Protein AF-A0AAD4LWS6-F1 (afdb_monomer)

Foldseek 3Di:
DPPDDDDPPPCPPPPDDFAFAPCLVVLLVVLVVVVVVLVLDDPVVVCVCVVDPPVVCVLSVQLRVLRRVCNPDDNLVSSLSSLVSVLVVSLCVVLVPDALVVLVLVLVLLLCLLVCLPDDDDPPPNSSSVSSSVSNVSVVVPDDPVRSVVCSVVVSVVSVVSSVVNHCVVVVNDDDPVRVD

Nearest PDB structures (foldseek):
  8h72-assembly1_A  TM=8.734E-01  e=1.302E-10  Dendrothele bispora CBS 962.96
  8gy0-assembly1_A  TM=7.971E-01  e=5.331E-08  Agrocybe pediades
  1hm4-assembly1_A  TM=7.880E-01  e=6.252E-05  Streptomyces exfoliatus
  6wkh-assembly1_A  TM=7.783E-01  e=2.082E-04  Streptomyces sp.
  5i1u-assembly1_A  TM=8.046E-01  e=4.656E-03  Streptomyces citricolor

Secondary structure (DSSP, 8-state):
---------TTTT--SPP---TTHHHHHHHHHHHHHHTT-S-HHHHHHHHS-TTTTHHHHHHHHHHHHH-TT--HHHHHHHHHHHHHHHHHHHHHTTS-HHHHHHHHHHHHHHHH-TTSPPPTT--THHHHHHHHHHHHHTTS-HHHHHHHHHHHHHHHHHHHHHHHHHHHT----HHHH-

Solvent-accessible surface area (backbone atoms only — not comparable to full-atom values): 10427 Å² total; per-residue (Å²): 131,83,94,71,84,81,81,74,75,89,60,78,81,61,86,68,83,89,49,65,19,88,50,40,71,61,44,47,52,54,51,49,55,56,58,58,71,67,59,87,54,56,72,68,61,46,47,62,52,73,72,26,92,75,72,34,47,69,73,54,45,45,40,48,47,37,19,49,76,40,40,82,50,55,64,70,60,42,40,37,47,33,41,50,49,52,46,52,52,53,51,47,67,56,39,76,80,35,49,34,71,58,30,46,50,54,40,50,43,38,54,47,19,64,74,40,43,88,56,82,72,66,89,89,53,67,66,62,26,53,53,36,14,57,40,44,53,55,34,57,78,76,45,53,73,70,54,49,53,50,46,56,54,51,52,53,52,54,45,53,52,53,28,51,52,19,42,28,61,74,70,68,55,77,73,53,75,81,72,71,108

Structure (mmCIF, N/CA/C/O backbone):
data_AF-A0AAD4LWS6-F1
#
_entry.id   AF-A0AAD4LWS6-F1
#
loop_
_atom_site.group_PDB
_atom_site.id
_atom_site.type_symbol
_atom_site.label_atom_id
_atom_site.label_alt_id
_atom_site.label_comp_id
_atom_site.label_asym_id
_atom_site.label_entity_id
_atom_site.label_seq_id
_atom_site.pdbx_PDB_ins_code
_atom_site.Cartn_x
_atom_site.Cartn_y
_atom_site.Cartn_z
_atom_site.occupancy
_atom_site.B_iso_or_equiv
_atom_site.auth_seq_id
_atom_site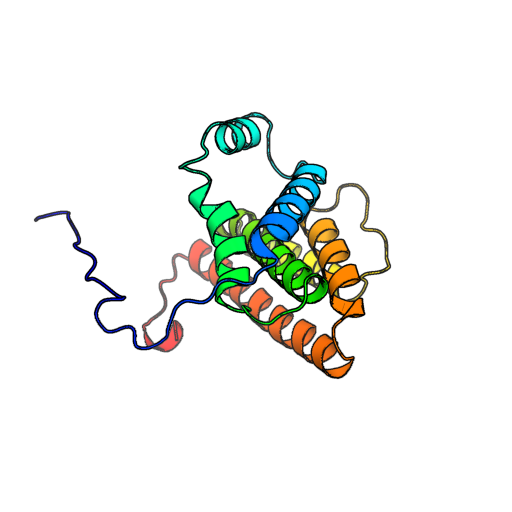.auth_comp_id
_atom_site.auth_asym_id
_atom_site.auth_atom_id
_atom_site.pdbx_PDB_model_num
ATOM 1 N N . MET A 1 1 ? -38.076 15.018 -8.726 1.00 52.03 1 MET A N 1
ATOM 2 C CA . MET A 1 1 ? -36.685 15.326 -9.121 1.00 52.03 1 MET A CA 1
ATOM 3 C C . MET A 1 1 ? -36.093 14.046 -9.685 1.00 52.03 1 MET A C 1
ATOM 5 O O . MET A 1 1 ? -36.369 12.992 -9.128 1.00 52.03 1 MET A O 1
ATOM 9 N N . SER A 1 2 ? -35.399 14.100 -10.821 1.00 60.75 2 SER A N 1
ATOM 10 C CA . SER A 1 2 ? -34.720 12.922 -11.373 1.00 60.75 2 SER A CA 1
ATOM 11 C C . SER A 1 2 ? -33.552 12.557 -10.453 1.00 60.75 2 SER A C 1
ATOM 13 O O . SER A 1 2 ? -32.605 13.328 -10.362 1.00 60.75 2 SER A O 1
ATOM 15 N N . ASN A 1 3 ? -33.611 11.401 -9.784 1.00 84.50 3 ASN A N 1
ATOM 16 C CA . ASN A 1 3 ? -32.520 10.865 -8.951 1.00 84.50 3 ASN A CA 1
ATOM 17 C C . ASN A 1 3 ? -31.408 10.204 -9.793 1.00 84.50 3 ASN A C 1
ATOM 19 O O . ASN A 1 3 ? -30.706 9.319 -9.317 1.00 84.50 3 ASN A O 1
ATOM 23 N N . THR A 1 4 ? -31.288 10.563 -11.073 1.00 90.12 4 THR A N 1
ATOM 24 C CA . THR A 1 4 ? -30.304 9.976 -11.989 1.00 90.12 4 THR A CA 1
ATOM 25 C C . THR A 1 4 ? -29.250 11.012 -12.340 1.00 90.12 4 THR A C 1
ATOM 27 O O . THR A 1 4 ? -29.566 12.048 -12.925 1.00 90.12 4 THR A O 1
ATOM 30 N N . PHE A 1 5 ? -28.003 10.702 -11.993 1.00 88.69 5 PHE A N 1
ATOM 31 C CA . PHE A 1 5 ? -26.824 11.444 -12.417 1.00 88.69 5 PHE A CA 1
ATOM 32 C C . PHE A 1 5 ? -26.244 10.795 -13.677 1.00 88.69 5 PHE A C 1
ATOM 34 O O . PHE A 1 5 ? -26.120 9.573 -13.741 1.00 88.69 5 PHE A O 1
ATOM 41 N N . TYR A 1 6 ? -25.876 11.609 -14.666 1.00 91.56 6 TYR A N 1
ATOM 42 C CA . TYR A 1 6 ? -25.158 11.162 -15.860 1.00 91.56 6 TYR A CA 1
ATOM 43 C C . TYR A 1 6 ? -23.698 11.584 -15.733 1.00 91.56 6 TYR A C 1
ATOM 45 O O . TYR A 1 6 ? -23.406 12.775 -15.630 1.00 91.56 6 TYR A O 1
ATOM 53 N N . ILE A 1 7 ? -22.792 10.610 -15.714 1.00 90.75 7 ILE A N 1
ATOM 54 C CA . ILE A 1 7 ? -21.352 10.873 -15.694 1.00 90.75 7 ILE A CA 1
ATOM 55 C C . ILE A 1 7 ? -20.927 11.188 -17.137 1.00 90.75 7 ILE A C 1
ATOM 57 O O . ILE A 1 7 ? -21.217 10.379 -18.023 1.00 90.75 7 ILE A O 1
ATOM 61 N N . PRO A 1 8 ? -20.289 12.343 -17.406 1.00 93.38 8 PRO A N 1
ATOM 62 C CA . PRO A 1 8 ? -19.773 12.647 -18.738 1.00 93.38 8 PRO A CA 1
ATOM 63 C C . PRO A 1 8 ? -18.653 11.670 -19.118 1.00 93.38 8 PRO A C 1
ATOM 65 O O . PRO A 1 8 ? -18.028 11.064 -18.245 1.00 93.38 8 PRO A O 1
ATOM 68 N N . ASP A 1 9 ? -18.360 11.532 -20.412 1.00 91.75 9 ASP A N 1
ATOM 69 C CA . ASP A 1 9 ? -17.190 10.765 -20.841 1.00 91.75 9 ASP A CA 1
ATOM 70 C C . ASP A 1 9 ? -15.905 11.504 -20.433 1.00 91.75 9 ASP A C 1
ATOM 72 O O . ASP A 1 9 ? -15.411 12.399 -21.119 1.00 91.75 9 ASP A O 1
ATOM 76 N N . VAL A 1 10 ? -15.356 11.119 -19.280 1.00 89.56 10 VAL A N 1
ATOM 77 C CA . VAL A 1 10 ? -14.137 11.712 -18.710 1.00 89.56 10 VAL A CA 1
ATOM 78 C C . VAL A 1 10 ? -12.881 11.418 -19.538 1.00 89.56 10 VAL A C 1
ATOM 80 O O . VAL A 1 10 ? -11.825 11.991 -19.264 1.00 89.56 10 VAL A O 1
ATOM 83 N N . LEU A 1 11 ? -12.970 10.542 -20.546 1.00 89.62 11 LEU A N 1
ATOM 84 C CA . LEU A 1 11 ? -11.861 10.154 -21.414 1.00 89.62 11 LEU A CA 1
ATOM 85 C C . LEU A 1 11 ? -12.000 10.667 -22.854 1.00 89.62 11 LEU A C 1
ATOM 87 O O . LEU A 1 11 ? -11.063 10.473 -23.629 1.00 89.62 11 LEU A O 1
ATOM 91 N N . GLU A 1 12 ? -13.090 11.361 -23.202 1.00 92.81 12 GLU A N 1
ATOM 92 C CA . GLU A 1 12 ? -13.381 11.832 -24.570 1.00 92.81 12 GLU A CA 1
ATOM 93 C C . GLU A 1 12 ? -12.192 12.581 -25.198 1.00 92.81 12 GLU A C 1
ATOM 95 O O . GLU A 1 12 ? -11.846 12.382 -26.361 1.00 92.81 12 GLU A O 1
ATOM 100 N N . ASN A 1 13 ? -11.508 13.402 -24.395 1.00 91.81 13 ASN A N 1
ATOM 101 C CA . ASN A 1 13 ? -10.380 14.233 -24.822 1.00 91.81 13 ASN A CA 1
ATOM 102 C C . ASN A 1 13 ? -9.023 13.749 -24.277 1.00 91.81 13 ASN A C 1
ATOM 104 O O . ASN A 1 13 ? -8.067 14.528 -24.175 1.00 91.81 13 ASN A O 1
ATOM 108 N N . TRP A 1 14 ? -8.915 12.474 -23.894 1.00 91.69 14 TRP A N 1
ATOM 109 C CA . TRP A 1 14 ? -7.698 11.923 -23.304 1.00 91.69 14 TRP A CA 1
ATOM 110 C C . TRP A 1 14 ? -6.571 11.792 -24.340 1.00 91.69 14 TRP A C 1
ATOM 112 O O . TRP A 1 14 ? -6.581 10.929 -25.215 1.00 91.69 14 TRP A O 1
ATOM 122 N N . LYS A 1 15 ? -5.553 12.652 -24.225 1.00 92.75 15 LYS A N 1
ATOM 123 C CA . LYS A 1 15 ? -4.460 12.758 -25.212 1.00 92.75 15 LYS A CA 1
ATOM 124 C C . LYS A 1 15 ? -3.395 11.663 -25.104 1.00 92.75 15 LYS A C 1
ATOM 126 O O . LYS A 1 15 ? -2.565 11.535 -26.003 1.00 92.75 15 LYS A O 1
ATOM 131 N N . TRP A 1 16 ? -3.363 10.911 -24.004 1.00 88.88 16 TRP A N 1
ATOM 132 C CA . TRP A 1 16 ? -2.260 9.994 -23.716 1.00 88.88 16 TRP A CA 1
ATOM 133 C C . TRP A 1 16 ? -2.587 8.564 -24.158 1.00 88.88 16 TRP A C 1
ATOM 135 O O . TRP A 1 16 ? -3.583 7.996 -23.705 1.00 88.88 16 TRP A O 1
ATOM 145 N N . PRO A 1 17 ? -1.753 7.931 -25.003 1.00 89.88 17 PRO A N 1
ATOM 146 C CA . PRO A 1 17 ? -2.016 6.577 -25.460 1.00 89.88 17 PRO A CA 1
ATOM 147 C C . PRO A 1 17 ? -1.923 5.593 -24.296 1.00 89.88 17 PRO A C 1
ATOM 149 O O . PRO A 1 17 ? -0.952 5.581 -23.535 1.00 89.88 17 PRO A O 1
ATOM 152 N N . ARG A 1 18 ? -2.918 4.714 -24.196 1.00 90.25 18 ARG A N 1
ATOM 153 C CA . ARG A 1 18 ? -2.931 3.648 -23.198 1.00 90.25 18 ARG A CA 1
ATOM 154 C C . ARG A 1 18 ? -1.844 2.619 -23.515 1.00 90.25 18 ARG A C 1
ATOM 156 O O . ARG A 1 18 ? -1.827 2.047 -24.603 1.00 90.25 18 ARG A O 1
ATOM 163 N N . ARG A 1 19 ? -0.972 2.346 -22.545 1.00 93.81 19 ARG A N 1
ATOM 164 C CA . ARG A 1 19 ? 0.026 1.269 -22.597 1.00 93.81 19 ARG A CA 1
ATOM 165 C C . ARG A 1 19 ? -0.135 0.405 -21.361 1.00 93.81 19 ARG A C 1
ATOM 167 O O . ARG A 1 19 ? -0.322 0.936 -20.275 1.00 93.81 19 ARG A O 1
ATOM 174 N N . ILE A 1 20 ? -0.066 -0.906 -21.539 1.00 94.38 20 ILE A N 1
ATOM 175 C CA . ILE A 1 20 ? -0.091 -1.862 -20.437 1.00 94.38 20 ILE A CA 1
ATOM 176 C C . ILE A 1 20 ? 1.287 -2.492 -20.301 1.00 94.38 20 ILE A C 1
ATOM 178 O O . ILE A 1 20 ? 1.928 -2.805 -21.306 1.00 94.38 20 ILE A O 1
ATOM 182 N N . ASN A 1 21 ? 1.745 -2.659 -19.065 1.00 96.56 21 ASN A N 1
ATOM 183 C CA . ASN A 1 21 ? 2.991 -3.354 -18.794 1.00 96.56 21 ASN A CA 1
ATOM 184 C C . ASN A 1 21 ? 2.936 -4.800 -19.344 1.00 96.56 21 ASN A C 1
ATOM 186 O O . ASN A 1 21 ? 1.962 -5.509 -19.064 1.00 96.56 21 ASN A O 1
ATOM 190 N N . PRO A 1 22 ? 3.955 -5.271 -20.091 1.00 97.25 22 PRO A N 1
ATOM 191 C CA . PRO A 1 22 ? 3.974 -6.623 -20.660 1.00 97.25 22 PRO A CA 1
ATOM 192 C C . PRO A 1 22 ? 3.910 -7.740 -19.607 1.00 97.25 22 PRO A C 1
ATOM 194 O O . PRO A 1 22 ? 3.460 -8.841 -19.913 1.00 97.25 22 PRO A O 1
ATOM 197 N N . HIS A 1 23 ? 4.302 -7.465 -18.360 1.00 96.25 23 HIS A N 1
ATOM 198 C CA . HIS A 1 23 ? 4.282 -8.430 -17.259 1.00 96.25 23 HIS A CA 1
ATOM 199 C C . HIS A 1 23 ? 2.936 -8.500 -16.516 1.00 96.25 23 HIS A C 1
ATOM 201 O O . HIS A 1 23 ? 2.831 -9.213 -15.517 1.00 96.25 23 HIS A O 1
ATOM 207 N N . TYR A 1 24 ? 1.899 -7.784 -16.975 1.00 92.00 24 TYR A N 1
ATOM 208 C CA . TYR A 1 24 ? 0.617 -7.669 -16.269 1.00 92.00 24 TYR A CA 1
ATOM 209 C C . TYR A 1 24 ? 0.002 -9.019 -15.894 1.00 92.00 24 TYR A C 1
ATOM 211 O O . TYR A 1 24 ? -0.354 -9.217 -14.738 1.00 92.00 24 TYR A O 1
ATOM 219 N N . LEU A 1 25 ? -0.138 -9.946 -16.847 1.00 90.56 25 LEU A N 1
ATOM 220 C CA . LEU A 1 25 ? -0.832 -11.217 -16.599 1.00 90.56 25 LEU A CA 1
ATOM 221 C C . LEU A 1 25 ? -0.109 -12.073 -15.555 1.00 90.56 25 LEU A C 1
ATOM 223 O O . LEU A 1 25 ? -0.750 -12.674 -14.694 1.00 90.56 25 LEU A O 1
ATOM 227 N N . GLU A 1 26 ? 1.219 -12.079 -15.613 1.00 92.81 26 GLU A N 1
ATOM 228 C CA . GLU A 1 26 ? 2.069 -12.829 -14.696 1.00 92.81 26 GLU A CA 1
ATOM 229 C C . GLU A 1 26 ? 2.009 -12.230 -13.286 1.00 92.81 26 GLU A C 1
ATOM 231 O O . GLU A 1 26 ? 1.590 -12.900 -12.344 1.00 92.81 26 GLU A O 1
ATOM 236 N N . VAL A 1 27 ? 2.306 -10.933 -13.150 1.00 92.25 27 VAL A N 1
ATOM 237 C CA . VAL A 1 27 ? 2.262 -10.237 -11.854 1.00 92.25 27 VAL A CA 1
ATOM 238 C C . VAL A 1 27 ? 0.850 -10.248 -11.266 1.00 92.25 27 VAL A C 1
ATOM 240 O O . VAL A 1 27 ? 0.681 -10.399 -10.055 1.00 92.25 27 VAL A O 1
ATOM 243 N N . LYS A 1 28 ? -0.189 -10.166 -12.108 1.00 86.81 28 LYS A N 1
ATOM 244 C CA . LYS A 1 28 ? -1.581 -10.307 -11.676 1.00 86.81 28 LYS A CA 1
ATOM 245 C C . LYS A 1 28 ? -1.796 -11.629 -10.955 1.00 86.81 28 LYS A C 1
ATOM 247 O O . LYS A 1 28 ? -2.403 -11.609 -9.885 1.00 86.81 28 LYS A O 1
ATOM 252 N N . ALA A 1 29 ? -1.358 -12.746 -11.529 1.00 87.44 29 ALA A N 1
ATOM 253 C CA . ALA A 1 29 ? -1.543 -14.063 -10.930 1.00 87.44 29 ALA A CA 1
ATOM 254 C C . ALA A 1 29 ? -0.762 -14.186 -9.615 1.00 87.44 29 ALA A C 1
ATOM 256 O O . ALA A 1 29 ? -1.325 -14.596 -8.597 1.00 87.44 29 ALA A O 1
ATOM 257 N N . GLU A 1 30 ? 0.495 -13.742 -9.608 1.00 90.81 30 GLU A N 1
ATOM 258 C CA . GLU A 1 30 ? 1.339 -13.809 -8.420 1.00 90.81 30 GLU A CA 1
ATOM 259 C C . GLU A 1 30 ? 0.747 -12.980 -7.264 1.00 90.81 30 GLU A C 1
ATOM 261 O O . GLU A 1 30 ? 0.744 -13.442 -6.120 1.00 90.81 30 GLU A O 1
ATOM 266 N N . THR A 1 31 ? 0.283 -11.743 -7.508 1.00 87.25 31 THR A N 1
ATOM 267 C CA . THR A 1 31 ? -0.255 -10.885 -6.430 1.00 87.25 31 THR A CA 1
ATOM 268 C C . THR A 1 31 ? -1.581 -11.448 -5.920 1.00 87.25 31 THR A C 1
ATOM 270 O O . THR A 1 31 ? -1.895 -11.310 -4.742 1.00 87.25 31 THR A O 1
ATOM 273 N N . ALA A 1 32 ? -2.350 -12.146 -6.768 1.00 83.38 32 ALA A N 1
ATOM 274 C CA . ALA A 1 32 ? -3.558 -12.857 -6.337 1.00 83.38 32 ALA A CA 1
ATOM 275 C C . ALA A 1 32 ? -3.238 -13.991 -5.372 1.00 83.38 32 ALA A C 1
ATOM 277 O O . ALA A 1 32 ? -3.857 -14.075 -4.314 1.00 83.38 32 ALA A O 1
ATOM 278 N N . ALA A 1 33 ? -2.276 -14.838 -5.734 1.00 87.06 33 ALA A N 1
ATOM 279 C CA . ALA A 1 33 ? -1.871 -15.961 -4.902 1.00 87.06 33 ALA A CA 1
ATOM 280 C C . ALA A 1 33 ? -1.334 -15.484 -3.544 1.00 87.06 33 ALA A C 1
ATOM 282 O O . ALA A 1 33 ? -1.746 -15.994 -2.505 1.00 87.06 33 ALA A O 1
ATOM 283 N N . TRP A 1 34 ? -0.485 -14.453 -3.557 1.00 90.06 34 TRP A N 1
ATOM 284 C CA . TRP A 1 34 ? 0.049 -13.832 -2.346 1.00 90.06 34 TRP A CA 1
ATOM 285 C C . TRP A 1 34 ? -1.058 -13.268 -1.449 1.00 90.06 34 TRP A C 1
ATOM 287 O O . TRP A 1 34 ? -1.148 -13.656 -0.291 1.00 90.06 34 TRP A O 1
ATOM 297 N N . MET A 1 35 ? -1.979 -12.466 -1.991 1.00 84.25 35 MET A N 1
ATOM 298 C CA . MET A 1 35 ? -3.102 -11.927 -1.210 1.00 84.25 35 MET A CA 1
ATOM 299 C C . MET A 1 35 ? -3.993 -13.022 -0.619 1.00 84.25 35 MET A C 1
ATOM 301 O O . MET A 1 35 ? -4.423 -12.925 0.529 1.00 84.25 35 MET A O 1
ATOM 305 N N . LYS A 1 36 ? -4.244 -14.091 -1.384 1.00 83.25 36 LYS A N 1
ATOM 306 C CA . LYS A 1 36 ? -5.039 -15.232 -0.920 1.00 83.25 36 LYS A CA 1
ATOM 307 C C . LYS A 1 36 ? -4.377 -15.965 0.250 1.00 83.25 36 LYS A C 1
ATOM 309 O O . LYS A 1 36 ? -5.095 -16.481 1.101 1.00 83.25 36 LYS A O 1
ATOM 314 N N . SER A 1 37 ? -3.044 -15.983 0.332 1.00 88.19 37 SER A N 1
ATOM 315 C CA . SER A 1 37 ? -2.332 -16.678 1.416 1.00 88.19 37 SER A CA 1
ATOM 316 C C . SER A 1 37 ? -2.550 -16.076 2.808 1.00 88.19 37 SER A C 1
ATOM 318 O O . SER A 1 37 ? -2.385 -16.791 3.790 1.00 88.19 37 SER A O 1
ATOM 320 N N . PHE A 1 38 ? -2.981 -14.814 2.913 1.00 85.94 38 PHE A N 1
ATOM 321 C CA . PHE A 1 38 ? -3.235 -14.175 4.209 1.00 85.94 38 PHE A CA 1
ATOM 322 C C . PHE A 1 38 ? -4.599 -14.509 4.805 1.00 85.94 38 PHE A C 1
ATOM 324 O O . PHE A 1 38 ? -4.835 -14.211 5.970 1.00 85.94 38 PHE A O 1
ATOM 331 N N . GLY A 1 39 ? -5.523 -15.070 4.015 1.00 78.19 39 GLY A N 1
ATOM 332 C CA . GLY A 1 39 ? -6.876 -15.355 4.496 1.00 78.19 39 GLY A CA 1
ATOM 333 C C . GLY A 1 39 ? -7.586 -14.123 5.069 1.00 78.19 39 GLY A C 1
ATOM 334 O O . GLY A 1 39 ? -8.418 -14.266 5.957 1.00 78.19 39 GLY A O 1
ATOM 335 N N . ALA A 1 40 ? -7.270 -12.920 4.569 1.00 69.94 40 ALA A N 1
ATOM 336 C CA . ALA A 1 40 ? -7.734 -11.640 5.118 1.00 69.94 40 ALA A CA 1
ATOM 337 C C . ALA A 1 40 ? -9.265 -11.454 5.080 1.00 69.94 40 ALA A C 1
ATOM 339 O O . ALA A 1 40 ? -9.794 -10.452 5.550 1.00 69.94 40 ALA A O 1
ATOM 340 N N . PHE A 1 41 ? -10.001 -12.405 4.506 1.00 66.31 41 PHE A N 1
ATOM 341 C CA . PHE A 1 41 ? -11.427 -12.303 4.269 1.00 66.31 41 PHE A CA 1
ATOM 342 C C . PHE A 1 41 ? -12.156 -13.575 4.679 1.00 66.31 41 PHE A C 1
ATOM 344 O O . PHE A 1 41 ? -11.656 -14.686 4.507 1.00 66.31 41 PHE A O 1
ATOM 351 N N . SER A 1 42 ? -13.384 -13.413 5.176 1.00 64.00 42 SER A N 1
ATOM 352 C CA . SER A 1 42 ? -14.222 -14.554 5.545 1.00 64.00 42 SER A CA 1
ATOM 353 C C . SER A 1 42 ? -14.521 -15.450 4.330 1.00 64.00 42 SER A C 1
ATOM 355 O O . SER A 1 42 ? -14.603 -14.946 3.206 1.00 64.00 42 SER A O 1
ATOM 357 N N . PRO A 1 43 ? -14.781 -16.759 4.520 1.00 67.19 43 PRO A N 1
ATOM 358 C CA . PRO A 1 43 ? -15.061 -17.683 3.417 1.00 67.19 43 PRO A CA 1
ATOM 359 C C . PRO A 1 43 ? -16.218 -17.247 2.511 1.00 67.19 43 PRO A C 1
ATOM 361 O O . PRO A 1 43 ? -16.172 -17.471 1.308 1.00 67.19 43 PRO A O 1
ATOM 364 N N . LYS A 1 44 ? -17.239 -16.575 3.063 1.00 62.12 44 LYS A N 1
ATOM 365 C CA . LYS A 1 44 ? -18.375 -16.041 2.295 1.00 62.12 44 LYS A CA 1
ATOM 366 C C . LYS A 1 44 ? -17.957 -14.879 1.395 1.00 62.12 44 LYS A C 1
ATOM 368 O O . LYS A 1 44 ? -18.367 -14.821 0.240 1.00 62.12 44 LYS A O 1
ATOM 373 N N . VAL A 1 45 ? -17.141 -13.968 1.921 1.00 63.69 45 VAL A N 1
ATOM 374 C CA . VAL A 1 45 ? -16.624 -12.827 1.160 1.00 63.69 45 VAL A CA 1
ATOM 375 C C . VAL A 1 45 ? -15.600 -13.311 0.127 1.00 63.69 45 VAL A C 1
ATOM 377 O O . VAL A 1 45 ? -15.627 -12.860 -1.013 1.00 63.69 45 VAL A O 1
ATOM 380 N N . GLN A 1 46 ? -14.765 -14.293 0.474 1.00 63.75 46 GLN A N 1
ATOM 381 C CA . GLN A 1 46 ? -13.843 -14.935 -0.459 1.00 63.75 46 GLN A CA 1
ATOM 382 C C . GLN A 1 46 ? -14.592 -15.682 -1.575 1.00 63.75 46 GLN A C 1
ATOM 384 O O . GLN A 1 46 ? -14.251 -15.515 -2.738 1.00 63.75 46 GLN A O 1
ATOM 389 N N . ALA A 1 47 ? -15.652 -16.432 -1.260 1.00 59.66 47 ALA A N 1
ATOM 390 C CA . ALA A 1 47 ? -16.463 -17.139 -2.253 1.00 59.66 47 ALA A CA 1
ATOM 391 C C . ALA A 1 47 ? -17.214 -16.178 -3.186 1.00 59.66 47 ALA A C 1
ATOM 393 O O . ALA A 1 47 ? -17.213 -16.381 -4.395 1.00 59.66 47 ALA A O 1
ATOM 394 N N . ALA A 1 48 ? -17.802 -15.099 -2.655 1.00 55.66 48 ALA A N 1
ATOM 395 C CA . ALA A 1 48 ? -18.427 -14.055 -3.471 1.00 55.66 48 ALA A CA 1
ATOM 396 C C . ALA A 1 48 ? -17.420 -13.362 -4.410 1.00 55.66 48 ALA A C 1
ATOM 398 O O . ALA A 1 48 ? -17.783 -12.952 -5.511 1.00 55.66 48 ALA A O 1
ATOM 399 N N . ARG A 1 49 ? -16.152 -13.267 -3.993 1.00 57.31 49 ARG A N 1
ATOM 400 C CA . ARG A 1 49 ? -15.048 -12.722 -4.795 1.00 57.31 49 ARG A CA 1
ATOM 401 C C . ARG A 1 49 ? -14.518 -13.708 -5.838 1.00 57.31 49 ARG A C 1
ATOM 403 O O . ARG A 1 49 ? -14.195 -13.275 -6.939 1.00 57.31 49 ARG A O 1
ATOM 410 N N . ASP A 1 50 ? -14.474 -15.001 -5.519 1.00 57.91 50 ASP A N 1
ATOM 411 C CA . ASP A 1 50 ? -14.017 -16.072 -6.416 1.00 57.91 50 ASP A CA 1
ATOM 412 C C . ASP A 1 50 ? -15.076 -16.422 -7.495 1.00 57.91 50 ASP A C 1
ATOM 414 O O . ASP A 1 50 ? -14.720 -16.883 -8.575 1.00 57.91 50 ASP A O 1
ATOM 418 N N . LEU A 1 51 ? -16.372 -16.192 -7.234 1.00 49.03 51 LEU A N 1
ATOM 419 C CA . LEU A 1 51 ? -17.493 -16.556 -8.124 1.00 49.03 51 LEU A CA 1
ATOM 420 C C . LEU A 1 51 ? -17.763 -15.581 -9.279 1.00 49.03 51 LEU A C 1
ATOM 422 O O . LEU A 1 51 ? -18.556 -15.901 -10.163 1.00 49.03 51 LEU A O 1
ATOM 426 N N . CYS A 1 52 ? -17.170 -14.389 -9.276 1.00 41.38 52 CYS A N 1
ATOM 427 C CA . CYS A 1 52 ? -17.537 -13.355 -10.233 1.00 41.38 52 CYS A CA 1
ATOM 428 C C . CYS A 1 52 ? -16.305 -12.789 -10.933 1.00 41.38 52 CYS A C 1
ATOM 430 O O . CYS A 1 52 ? -15.725 -11.820 -10.450 1.00 41.38 52 CYS A O 1
ATOM 432 N N . ASP A 1 53 ? -15.967 -13.334 -12.106 1.00 40.28 53 ASP A N 1
ATOM 433 C CA . ASP A 1 53 ? -14.949 -12.784 -13.024 1.00 40.28 53 ASP A CA 1
ATOM 434 C C . ASP A 1 53 ? -15.275 -11.343 -13.483 1.00 40.28 53 ASP A C 1
ATOM 436 O O . ASP A 1 53 ? -14.394 -10.609 -13.927 1.00 40.28 53 ASP A O 1
ATOM 440 N N . PHE A 1 54 ? -16.541 -10.913 -13.354 1.00 31.77 54 PHE A N 1
ATOM 441 C CA . PHE A 1 54 ? -17.018 -9.576 -13.734 1.00 31.77 54 PHE A CA 1
ATOM 442 C C . PHE A 1 54 ? -17.118 -8.595 -12.542 1.00 31.77 54 PHE A C 1
ATOM 444 O O . PHE A 1 54 ? -16.893 -7.398 -12.711 1.00 31.77 54 PHE A O 1
ATOM 451 N N . CYS A 1 55 ? -17.387 -9.074 -11.314 1.00 35.03 55 CYS A N 1
ATOM 452 C CA . CYS A 1 55 ? -17.361 -8.259 -10.080 1.00 35.03 55 CYS A CA 1
ATOM 453 C C . CYS A 1 55 ? -16.007 -8.291 -9.357 1.00 35.03 55 CYS A C 1
ATOM 455 O O . CYS A 1 55 ? -15.819 -7.558 -8.385 1.00 35.03 55 CYS A O 1
ATOM 457 N N . THR A 1 56 ? -15.013 -9.008 -9.892 1.00 41.84 56 THR A N 1
ATOM 458 C CA . THR A 1 56 ? -13.592 -8.797 -9.566 1.00 41.84 56 THR A CA 1
ATOM 459 C C . THR A 1 56 ? -13.073 -7.424 -10.018 1.00 41.84 56 THR A C 1
ATOM 461 O O . THR A 1 56 ? -11.864 -7.189 -9.995 1.00 41.84 56 THR A O 1
ATOM 464 N N . SER A 1 57 ? -13.962 -6.512 -10.429 1.00 43.31 57 SER A N 1
ATOM 465 C CA . SER A 1 57 ? -13.641 -5.168 -10.888 1.00 43.31 57 SER A CA 1
ATOM 466 C C . SER A 1 57 ? -12.710 -4.467 -9.897 1.00 43.31 57 SER A C 1
ATOM 468 O O . SER A 1 57 ? -11.618 -4.121 -10.296 1.00 43.31 57 SER A O 1
ATOM 470 N N . HIS A 1 58 ? -12.966 -4.416 -8.587 1.00 47.25 58 HIS A N 1
ATOM 471 C CA . HIS A 1 58 ? -12.048 -3.693 -7.689 1.00 47.25 58 HIS A CA 1
ATOM 472 C C . HIS A 1 58 ? -10.618 -4.289 -7.657 1.00 47.25 58 HIS A C 1
ATOM 474 O O . HIS A 1 58 ? -9.663 -3.602 -7.998 1.00 47.25 58 HIS A O 1
ATOM 480 N N . TYR A 1 59 ? -10.429 -5.590 -7.407 1.00 46.81 59 TYR A N 1
ATOM 481 C CA . TYR A 1 59 ? -9.079 -6.171 -7.246 1.00 46.81 59 TYR A CA 1
ATOM 482 C C . TYR A 1 59 ? -8.323 -6.453 -8.567 1.00 46.81 59 TYR A C 1
ATOM 484 O O . TYR A 1 59 ? -7.088 -6.427 -8.583 1.00 46.81 59 TYR A O 1
ATOM 492 N N . ILE A 1 60 ? -9.022 -6.708 -9.685 1.00 51.91 60 ILE A N 1
ATOM 493 C CA . ILE A 1 60 ? -8.404 -6.795 -11.025 1.00 51.91 60 ILE A CA 1
ATOM 494 C C . ILE A 1 60 ? -8.083 -5.395 -11.556 1.00 51.91 60 ILE A C 1
ATOM 496 O O . ILE A 1 60 ? -7.039 -5.237 -12.203 1.00 51.91 60 ILE A O 1
ATOM 500 N N . LEU A 1 61 ? -8.920 -4.390 -11.256 1.00 60.91 61 LEU A N 1
ATOM 501 C CA . LEU A 1 61 ? -8.660 -3.008 -11.649 1.00 60.91 61 LEU A CA 1
ATOM 502 C C . LEU A 1 61 ? -7.385 -2.498 -11.003 1.00 60.91 61 LEU A C 1
ATOM 504 O O . LEU A 1 61 ? -6.599 -1.913 -11.721 1.00 60.91 61 LEU A O 1
ATOM 508 N N . PHE A 1 62 ? -7.089 -2.768 -9.731 1.00 68.31 62 PHE A N 1
ATOM 509 C CA . PHE A 1 62 ? -5.886 -2.179 -9.125 1.00 68.31 62 PHE A CA 1
ATOM 510 C C . PHE A 1 62 ? -4.569 -2.682 -9.725 1.00 68.31 62 PHE A C 1
ATOM 512 O O . PHE A 1 62 ? -3.662 -1.895 -9.981 1.00 68.31 62 PHE A O 1
ATOM 519 N N . ARG A 1 63 ? -4.464 -3.977 -10.045 1.00 76.81 63 ARG A N 1
ATOM 520 C CA . ARG A 1 63 ? -3.263 -4.503 -10.728 1.00 76.81 63 ARG A CA 1
ATOM 521 C C . ARG A 1 63 ? -3.171 -4.002 -12.163 1.00 76.81 63 ARG A C 1
ATOM 523 O O . ARG A 1 63 ? -2.076 -3.754 -12.672 1.00 76.81 63 ARG A O 1
ATOM 530 N N . LEU A 1 64 ? -4.324 -3.849 -12.813 1.00 83.75 64 LEU A N 1
ATOM 531 C CA . LEU A 1 64 ? -4.411 -3.214 -14.119 1.00 83.75 64 LEU A CA 1
ATOM 532 C C . LEU A 1 64 ? -3.996 -1.738 -14.025 1.00 83.75 64 LEU A C 1
ATOM 534 O O . LEU A 1 64 ? -3.197 -1.304 -14.840 1.00 83.75 64 LEU A O 1
ATOM 538 N N . VAL A 1 65 ? -4.437 -1.003 -13.004 1.00 85.62 65 VAL A N 1
ATOM 539 C CA . VAL A 1 65 ? -4.080 0.393 -12.720 1.00 85.62 65 VAL A CA 1
ATOM 540 C C . VAL A 1 65 ? -2.576 0.512 -12.515 1.00 85.62 65 VAL A C 1
ATOM 542 O O . VAL A 1 65 ? -1.960 1.301 -13.222 1.00 85.62 65 VAL A O 1
ATOM 545 N N . SER A 1 66 ? -1.945 -0.324 -11.681 1.00 90.69 66 SER A N 1
ATOM 546 C CA . SER A 1 66 ? -0.479 -0.333 -11.546 1.00 90.69 66 SER A CA 1
ATOM 547 C C . SER A 1 66 ? 0.220 -0.630 -12.876 1.00 90.69 66 SER A C 1
ATOM 549 O O . SER A 1 66 ? 1.219 0.002 -13.209 1.00 90.69 66 SER A O 1
ATOM 551 N N . SER A 1 67 ? -0.321 -1.543 -13.684 1.00 92.00 67 SER A N 1
ATOM 552 C CA . SER A 1 67 ? 0.255 -1.896 -14.991 1.00 92.00 67 SER A CA 1
ATOM 553 C C . SER A 1 67 ? 0.050 -0.826 -16.066 1.00 92.00 67 SER A C 1
ATOM 555 O O . SER A 1 67 ? 0.839 -0.760 -17.008 1.00 92.00 67 SER A O 1
ATOM 557 N N . LEU A 1 68 ? -0.994 -0.004 -15.941 1.00 92.19 68 LEU A N 1
ATOM 558 C CA . LEU A 1 68 ?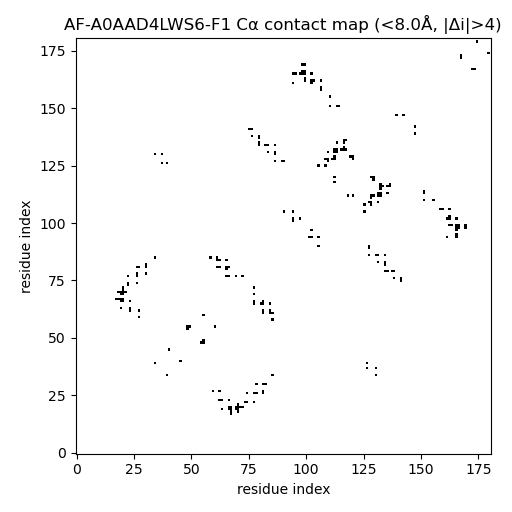 -1.268 1.151 -16.795 1.00 92.19 68 LEU A CA 1
ATOM 559 C C . LEU A 1 68 ? -0.472 2.387 -16.350 1.00 92.19 68 LEU A C 1
ATOM 561 O O . LEU A 1 68 ? -0.027 3.156 -17.197 1.00 92.19 68 LEU A O 1
ATOM 565 N N . ALA A 1 69 ? -0.267 2.561 -15.040 1.00 92.81 69 ALA A N 1
ATOM 566 C CA . ALA A 1 69 ? 0.518 3.645 -14.452 1.00 92.81 69 ALA A CA 1
ATOM 567 C C . ALA A 1 69 ? 2.026 3.441 -14.658 1.00 92.81 69 ALA A C 1
ATOM 569 O O . ALA A 1 69 ? 2.759 4.401 -14.894 1.00 92.81 69 ALA A O 1
ATOM 570 N N . TYR A 1 70 ? 2.488 2.187 -14.623 1.00 95.00 70 TYR A N 1
ATOM 571 C CA . TYR A 1 70 ? 3.899 1.824 -14.754 1.00 95.00 70 TYR A CA 1
ATOM 572 C C . TYR A 1 70 ? 4.152 0.874 -15.939 1.00 95.00 70 TYR A C 1
ATOM 574 O O . TYR A 1 70 ? 4.647 -0.243 -15.752 1.00 95.00 70 TYR A O 1
ATOM 582 N N . PRO A 1 71 ? 3.868 1.291 -17.190 1.00 95.94 71 PRO A N 1
ATOM 583 C CA . PRO A 1 71 ? 3.943 0.411 -18.359 1.00 95.94 71 PRO A CA 1
ATOM 584 C C . PRO A 1 71 ? 5.369 -0.036 -18.714 1.00 95.94 71 PRO A C 1
ATOM 586 O O . PRO A 1 71 ? 5.537 -0.981 -19.479 1.00 95.94 71 PRO A O 1
ATOM 589 N N . PHE A 1 72 ? 6.389 0.632 -18.170 1.00 96.38 72 PHE A N 1
ATOM 590 C CA . PHE A 1 72 ? 7.804 0.393 -18.480 1.00 96.38 72 PHE A CA 1
ATOM 591 C C . PHE A 1 72 ? 8.604 -0.198 -17.316 1.00 96.38 72 PHE A C 1
ATOM 593 O O . PHE A 1 72 ? 9.821 -0.336 -17.416 1.00 96.38 72 PHE A O 1
ATOM 600 N N . TYR A 1 73 ? 7.955 -0.512 -16.194 1.00 96.81 73 TYR A N 1
ATOM 601 C CA . TYR A 1 73 ? 8.632 -1.198 -15.100 1.00 96.81 73 TYR A CA 1
ATOM 602 C C . TYR A 1 73 ? 9.004 -2.620 -15.505 1.00 96.81 73 TYR A C 1
ATOM 604 O O . TYR A 1 73 ? 8.233 -3.312 -16.171 1.00 96.81 73 TYR A O 1
ATOM 612 N N . ASP A 1 74 ? 10.171 -3.069 -15.052 1.00 97.50 74 ASP A N 1
ATOM 613 C CA . ASP A 1 74 ? 10.472 -4.494 -15.029 1.00 97.50 74 ASP A CA 1
ATOM 614 C C . ASP A 1 74 ? 9.479 -5.240 -14.120 1.00 97.50 74 ASP A C 1
ATOM 616 O O . ASP A 1 74 ? 8.759 -4.647 -13.307 1.00 97.50 74 ASP A O 1
ATOM 620 N N . LYS A 1 75 ? 9.452 -6.568 -14.253 1.00 97.00 75 LYS A N 1
ATOM 621 C CA . LYS A 1 75 ? 8.553 -7.431 -13.484 1.00 97.00 75 LYS A CA 1
ATOM 622 C C . LYS A 1 75 ? 8.649 -7.192 -11.970 1.00 97.00 75 LYS A C 1
ATOM 624 O O . LYS A 1 75 ? 7.617 -7.137 -11.306 1.00 97.00 75 LYS A O 1
ATOM 629 N N . ALA A 1 76 ? 9.856 -7.033 -11.422 1.00 96.94 76 ALA A N 1
ATOM 630 C CA . ALA A 1 76 ? 10.061 -6.903 -9.979 1.00 96.94 76 ALA A CA 1
ATOM 631 C C . ALA A 1 76 ? 9.482 -5.587 -9.439 1.00 96.94 76 ALA A C 1
ATOM 633 O O . ALA A 1 76 ? 8.768 -5.584 -8.437 1.00 96.94 76 ALA A O 1
ATOM 634 N N . ARG A 1 77 ? 9.723 -4.470 -10.130 1.00 96.69 77 ARG A N 1
ATOM 635 C CA . ARG A 1 77 ? 9.149 -3.168 -9.764 1.00 96.69 77 ARG A CA 1
ATOM 636 C C . ARG A 1 77 ? 7.640 -3.127 -9.976 1.00 96.69 77 ARG A C 1
ATOM 638 O O . ARG A 1 77 ? 6.934 -2.553 -9.148 1.00 96.69 77 ARG A O 1
ATOM 645 N N . LEU A 1 78 ? 7.134 -3.749 -11.045 1.00 97.00 78 LEU A N 1
ATOM 646 C CA . LEU A 1 78 ? 5.691 -3.860 -11.264 1.00 97.00 78 LEU A CA 1
ATOM 647 C C . LEU A 1 78 ? 5.028 -4.651 -10.134 1.00 97.00 78 LEU A C 1
ATOM 649 O O . LEU A 1 78 ? 3.979 -4.247 -9.638 1.00 97.00 78 LEU A O 1
ATOM 653 N N . ARG A 1 79 ? 5.654 -5.748 -9.700 1.00 95.94 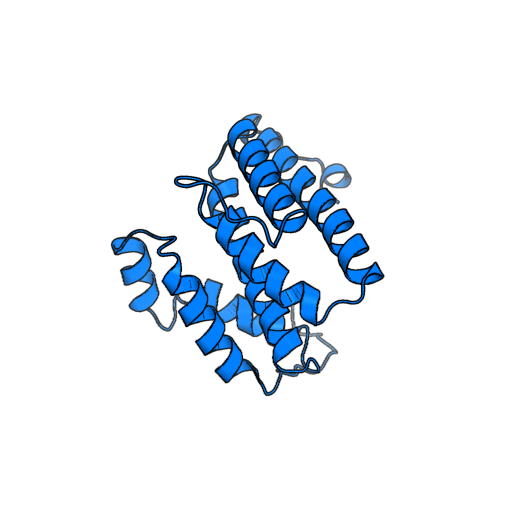79 ARG A N 1
ATOM 654 C CA . ARG A 1 79 ? 5.162 -6.560 -8.591 1.00 95.94 79 ARG A CA 1
ATOM 655 C C . ARG A 1 79 ? 5.038 -5.751 -7.301 1.00 95.94 79 ARG A C 1
ATOM 657 O O . ARG A 1 79 ? 3.969 -5.756 -6.699 1.00 95.94 79 ARG A O 1
ATOM 664 N N . THR A 1 80 ? 6.067 -4.983 -6.945 1.00 96.25 80 THR A N 1
ATOM 665 C CA . THR A 1 80 ? 6.020 -4.049 -5.807 1.00 96.25 80 THR A CA 1
ATOM 666 C C . THR A 1 80 ? 4.867 -3.046 -5.935 1.00 96.25 80 THR A C 1
ATOM 668 O O . THR A 1 80 ? 4.153 -2.807 -4.966 1.00 96.25 80 THR A O 1
ATOM 671 N N . ALA A 1 81 ? 4.644 -2.476 -7.124 1.00 95.12 81 ALA A N 1
ATOM 672 C CA . ALA A 1 81 ? 3.552 -1.525 -7.350 1.00 95.12 81 ALA A CA 1
ATOM 673 C C . ALA A 1 81 ? 2.156 -2.169 -7.244 1.00 95.12 81 ALA A C 1
ATOM 675 O O . ALA A 1 81 ? 1.212 -1.529 -6.784 1.00 95.12 81 ALA A O 1
ATOM 676 N N . CYS A 1 82 ? 2.001 -3.422 -7.671 1.00 93.25 82 CYS A N 1
ATOM 677 C CA . CYS A 1 82 ? 0.756 -4.177 -7.514 1.00 93.25 82 CYS A CA 1
ATOM 678 C C . CYS A 1 82 ? 0.480 -4.530 -6.046 1.00 93.25 82 CYS A C 1
ATOM 680 O O . CYS A 1 82 ? -0.664 -4.424 -5.606 1.00 93.25 82 CYS A O 1
ATOM 682 N N . ASP A 1 83 ? 1.509 -4.912 -5.289 1.00 93.62 83 ASP A N 1
ATOM 683 C CA . ASP A 1 83 ? 1.373 -5.253 -3.869 1.00 93.62 83 ASP A CA 1
ATOM 684 C C . ASP A 1 83 ? 1.094 -4.016 -3.014 1.00 93.62 83 ASP A C 1
ATOM 686 O O . ASP A 1 83 ? 0.249 -4.072 -2.125 1.00 93.62 83 ASP A O 1
ATOM 690 N N . LEU A 1 84 ? 1.702 -2.872 -3.348 1.00 94.62 84 LEU A N 1
ATOM 691 C CA . LEU A 1 84 ? 1.380 -1.589 -2.722 1.00 94.62 84 LEU A CA 1
ATOM 692 C C . LEU A 1 84 ? -0.106 -1.234 -2.879 1.00 94.62 84 LEU A C 1
ATOM 694 O O . LEU A 1 84 ? -0.741 -0.812 -1.917 1.00 94.62 84 LEU A O 1
ATOM 698 N N . MET A 1 85 ? -0.686 -1.432 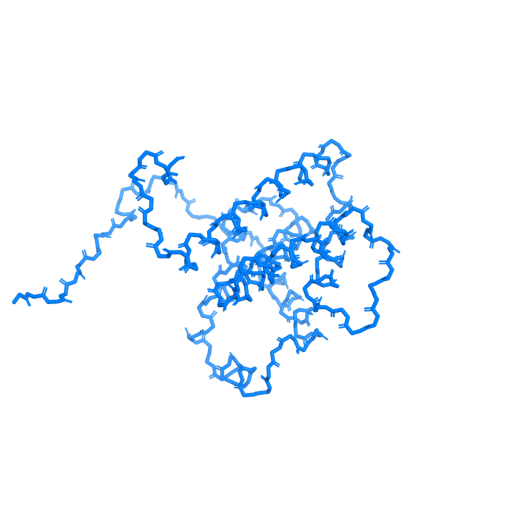-4.069 1.00 90.62 85 MET A N 1
ATOM 699 C CA . MET A 1 85 ? -2.126 -1.204 -4.256 1.00 90.62 85 MET A CA 1
ATOM 700 C C . MET A 1 85 ? -2.981 -2.137 -3.401 1.00 90.62 85 MET A C 1
ATOM 702 O O . MET A 1 85 ? -4.053 -1.746 -2.948 1.00 90.62 85 MET A O 1
ATOM 706 N N . ALA A 1 86 ? -2.517 -3.364 -3.166 1.00 86.50 86 ALA A N 1
ATOM 707 C CA . ALA A 1 86 ? -3.222 -4.290 -2.296 1.00 86.50 86 ALA A CA 1
ATOM 708 C C . ALA A 1 86 ? -3.175 -3.846 -0.824 1.00 86.50 86 ALA A C 1
ATOM 710 O O . ALA A 1 86 ? -4.182 -3.978 -0.130 1.00 86.50 86 ALA A O 1
ATOM 711 N N . VAL A 1 87 ? -2.049 -3.276 -0.375 1.00 92.69 87 VAL A N 1
ATOM 712 C CA . VAL A 1 87 ? -1.926 -2.655 0.955 1.00 92.69 87 VAL A CA 1
ATOM 713 C C . VAL A 1 87 ? -2.896 -1.485 1.097 1.00 92.69 87 VAL A C 1
ATOM 715 O O . VAL A 1 87 ? -3.653 -1.474 2.062 1.00 92.69 87 VAL A O 1
ATOM 718 N N . PHE A 1 88 ? -2.922 -0.549 0.137 1.00 91.50 88 PHE A N 1
ATOM 719 C CA . PHE A 1 88 ? -3.858 0.583 0.179 1.00 91.50 88 PHE A CA 1
ATOM 720 C C . PHE A 1 88 ? -5.299 0.111 0.307 1.00 91.50 88 PHE A C 1
ATOM 722 O O . PHE A 1 88 ? -6.012 0.567 1.184 1.00 91.50 88 PHE A O 1
ATOM 729 N N . LEU A 1 89 ? -5.699 -0.847 -0.520 1.00 84.88 89 LEU A N 1
ATOM 730 C CA . LEU A 1 89 ? -7.066 -1.340 -0.531 1.00 84.88 89 LEU A CA 1
ATOM 731 C C . LEU A 1 89 ? -7.471 -2.044 0.763 1.00 84.88 89 LEU A C 1
ATOM 733 O O . LEU A 1 89 ? -8.582 -1.849 1.238 1.00 84.88 89 LEU A O 1
ATOM 737 N N . LEU A 1 90 ? -6.602 -2.902 1.305 1.00 88.25 90 LEU A N 1
ATOM 738 C CA . LEU A 1 90 ? -6.899 -3.548 2.579 1.00 88.25 90 LEU A CA 1
ATOM 739 C C . LEU A 1 90 ? -7.021 -2.507 3.682 1.00 88.25 90 LEU A C 1
ATOM 741 O O . LEU A 1 90 ? -7.989 -2.542 4.429 1.00 88.25 90 LEU A O 1
ATOM 745 N N . PHE A 1 91 ? -6.057 -1.592 3.765 1.00 93.44 91 PHE A N 1
ATOM 746 C CA . PHE A 1 91 ? -6.083 -0.531 4.759 1.00 93.44 91 PHE A CA 1
ATOM 747 C C . PHE A 1 91 ? -7.383 0.280 4.667 1.00 93.44 91 PHE A C 1
ATOM 749 O O . PHE A 1 91 ? -8.072 0.421 5.671 1.00 93.44 91 PHE A O 1
ATOM 756 N N . ASP A 1 92 ? -7.742 0.733 3.464 1.00 90.69 92 ASP A N 1
ATOM 757 C CA . ASP A 1 92 ? -8.933 1.541 3.192 1.00 90.69 92 ASP A CA 1
ATOM 758 C C . ASP A 1 92 ? -10.217 0.810 3.617 1.00 90.69 92 ASP A C 1
ATOM 760 O O . ASP A 1 92 ? -10.960 1.326 4.445 1.00 90.69 92 ASP A O 1
ATOM 764 N N . GLU A 1 93 ? -10.398 -0.448 3.191 1.00 86.88 93 GLU A N 1
ATOM 765 C CA . GLU A 1 93 ? -11.567 -1.283 3.521 1.00 86.88 93 GLU A CA 1
ATOM 766 C C . GLU A 1 93 ? -11.785 -1.442 5.036 1.00 86.88 93 GLU A C 1
ATOM 768 O O . GLU A 1 93 ? -12.922 -1.424 5.507 1.00 86.88 93 GLU A O 1
ATOM 773 N N . TYR A 1 94 ? -10.709 -1.616 5.812 1.00 89.81 94 TYR A N 1
ATOM 774 C CA . TYR A 1 94 ? -10.813 -1.695 7.272 1.00 89.81 94 TYR A CA 1
ATOM 775 C C . TYR A 1 94 ? -11.019 -0.317 7.902 1.00 89.81 94 TYR A C 1
ATOM 777 O O . TYR A 1 94 ? -11.815 -0.187 8.830 1.00 89.81 94 TYR A O 1
ATOM 785 N N . SER A 1 95 ? -10.311 0.703 7.415 1.00 93.94 95 SER A N 1
ATOM 786 C CA . SER A 1 95 ? -10.341 2.039 8.007 1.00 93.94 95 SER A CA 1
ATOM 787 C C . SER A 1 95 ? -11.662 2.774 7.761 1.00 93.94 95 SER A C 1
ATOM 789 O O . SER A 1 95 ? -12.093 3.547 8.615 1.00 93.94 95 SER A O 1
ATOM 791 N N . ASP A 1 96 ? -12.347 2.508 6.644 1.00 91.75 96 ASP A N 1
ATOM 792 C CA . ASP A 1 96 ? -13.579 3.198 6.240 1.00 91.75 96 ASP A CA 1
ATOM 793 C C . ASP A 1 96 ? -14.759 2.960 7.184 1.00 91.75 96 ASP A C 1
ATOM 795 O O . ASP A 1 96 ? -15.629 3.822 7.337 1.00 91.75 96 ASP A O 1
ATOM 799 N N . VAL A 1 97 ? -14.774 1.806 7.849 1.00 91.38 97 VAL A N 1
ATOM 800 C CA . VAL A 1 97 ? -15.814 1.424 8.815 1.00 91.38 97 VAL A CA 1
ATOM 801 C C . VAL A 1 97 ? -15.365 1.563 10.271 1.00 91.38 97 VAL A C 1
ATOM 803 O O . VAL A 1 97 ? -16.164 1.313 11.173 1.00 91.38 97 VAL A O 1
ATOM 806 N N . ALA A 1 98 ? -14.110 1.950 10.496 1.00 94.00 98 ALA A N 1
ATOM 807 C CA . ALA A 1 98 ? -13.497 2.080 11.810 1.00 94.00 98 ALA A CA 1
ATOM 808 C C . ALA A 1 98 ? -13.583 3.518 12.351 1.00 94.00 98 ALA A C 1
ATOM 810 O O . ALA A 1 98 ? -13.727 4.491 11.599 1.00 94.00 98 ALA A O 1
ATOM 811 N N . ASN A 1 99 ? -13.495 3.644 13.675 1.00 95.81 99 ASN A N 1
ATOM 812 C CA . ASN A 1 99 ? -13.416 4.933 14.363 1.00 95.81 99 ASN A CA 1
ATOM 813 C C . ASN A 1 99 ? -11.974 5.481 14.412 1.00 95.81 99 ASN A C 1
ATOM 815 O O . ASN A 1 99 ? -11.025 4.810 14.012 1.00 95.81 99 ASN A O 1
ATOM 819 N N . GLU A 1 100 ? -11.809 6.716 14.892 1.00 96.94 100 GLU A N 1
ATOM 820 C CA . GLU A 1 100 ? -10.509 7.400 14.950 1.00 96.94 100 GLU A CA 1
ATOM 821 C C . GLU A 1 100 ? -9.428 6.599 15.698 1.00 96.94 100 GLU A C 1
ATOM 823 O O . GLU A 1 100 ? -8.328 6.433 15.168 1.00 96.94 100 GLU A O 1
ATOM 828 N N . ASP A 1 101 ? -9.743 6.059 16.880 1.00 97.56 101 ASP A N 1
ATOM 829 C CA . ASP A 1 101 ? -8.789 5.310 17.709 1.00 97.56 101 ASP A CA 1
ATOM 830 C C . ASP A 1 101 ? -8.353 4.007 17.020 1.00 97.56 101 ASP A C 1
ATOM 832 O O . ASP A 1 101 ? -7.164 3.678 16.977 1.00 97.56 101 ASP A O 1
ATOM 836 N N . GLU A 1 102 ? -9.306 3.292 16.418 1.00 97.56 102 GLU A N 1
ATOM 837 C CA . GLU A 1 102 ? -9.046 2.070 15.650 1.00 97.56 102 GLU A CA 1
ATOM 838 C C . GLU A 1 102 ? -8.156 2.353 14.430 1.00 97.56 102 GLU A C 1
ATOM 840 O O . GLU A 1 102 ? -7.178 1.642 14.188 1.00 97.56 102 GLU A O 1
ATOM 845 N N . VAL A 1 103 ? -8.440 3.418 13.671 1.00 97.94 103 VAL A N 1
ATOM 846 C CA . VAL A 1 103 ? -7.612 3.806 12.517 1.00 97.94 103 VAL A CA 1
ATOM 847 C C . VAL A 1 103 ? -6.226 4.258 12.973 1.00 97.94 103 VAL A C 1
ATOM 849 O O . VAL A 1 103 ? -5.228 3.933 12.327 1.00 97.94 103 VAL A O 1
ATOM 852 N N . GLN A 1 104 ? -6.118 4.947 14.109 1.00 98.38 104 GLN A N 1
ATOM 853 C CA . GLN A 1 104 ? -4.828 5.330 14.673 1.00 98.38 104 GLN A CA 1
ATOM 854 C C . GLN A 1 104 ? -3.978 4.101 15.041 1.00 98.38 104 GLN A C 1
ATOM 856 O O . GLN A 1 104 ? -2.764 4.105 14.796 1.00 98.38 104 GLN A O 1
ATOM 861 N N . GLU A 1 105 ? -4.585 3.033 15.564 1.00 98.19 105 GLU A N 1
ATOM 862 C CA . GLU A 1 105 ? -3.914 1.748 15.793 1.00 98.19 105 GLU A CA 1
ATOM 863 C C . GLU A 1 105 ? -3.470 1.090 14.476 1.00 98.19 105 GLU A C 1
ATOM 865 O O . GLU A 1 105 ? -2.300 0.712 14.339 1.00 98.19 105 GLU A O 1
ATOM 870 N N . MET A 1 106 ? -4.346 1.041 13.466 1.00 98.12 106 MET A N 1
ATOM 871 C CA . MET A 1 106 ? -4.019 0.533 12.124 1.00 98.12 106 MET A CA 1
ATOM 872 C C . MET A 1 106 ? -2.821 1.270 11.504 1.00 98.12 106 MET A C 1
ATOM 874 O O . MET A 1 106 ? -1.918 0.645 10.933 1.00 98.12 106 MET A O 1
ATOM 878 N N . VAL A 1 107 ? -2.773 2.599 11.640 1.00 98.25 107 VAL A N 1
ATOM 879 C CA . VAL A 1 107 ? -1.649 3.434 11.192 1.00 98.25 107 VAL A CA 1
ATOM 880 C C . VAL A 1 107 ? -0.366 3.074 11.930 1.00 98.25 107 VAL A C 1
ATOM 882 O O . VAL A 1 107 ? 0.682 2.933 11.294 1.00 98.25 107 VAL A O 1
ATOM 885 N N . ASN A 1 108 ? -0.429 2.901 13.251 1.00 98.50 108 ASN A N 1
ATOM 886 C CA . ASN A 1 108 ? 0.740 2.556 14.056 1.00 98.50 108 ASN A CA 1
ATOM 887 C C . ASN A 1 108 ? 1.329 1.208 13.628 1.00 98.50 108 ASN A C 1
ATOM 889 O O . ASN A 1 108 ? 2.532 1.134 13.371 1.00 98.50 108 ASN A O 1
ATOM 893 N N . ILE A 1 109 ? 0.485 0.186 13.462 1.00 98.44 109 ILE A N 1
ATOM 894 C CA . ILE A 1 109 ? 0.886 -1.149 12.991 1.00 98.44 109 ILE A CA 1
ATOM 895 C C . ILE A 1 109 ? 1.517 -1.068 11.597 1.00 98.44 109 ILE A C 1
ATOM 897 O O . ILE A 1 109 ? 2.609 -1.588 11.362 1.00 98.44 109 ILE A O 1
ATOM 901 N N . THR A 1 110 ? 0.864 -0.365 10.670 1.00 98.31 110 THR A N 1
ATOM 902 C CA . THR A 1 110 ? 1.333 -0.258 9.281 1.00 98.31 110 THR A CA 1
ATOM 903 C C . THR A 1 110 ? 2.675 0.469 9.196 1.00 98.31 110 THR A C 1
ATOM 905 O O . THR A 1 110 ? 3.601 0.019 8.518 1.00 98.31 110 THR A O 1
ATOM 908 N N . MET A 1 111 ? 2.822 1.583 9.917 1.00 98.50 111 MET A N 1
ATOM 909 C CA . MET A 1 111 ? 4.071 2.347 9.939 1.00 98.50 111 MET A CA 1
ATOM 910 C C . MET A 1 111 ? 5.198 1.609 10.660 1.00 98.50 111 MET A C 1
ATOM 912 O O . MET A 1 111 ? 6.357 1.747 10.262 1.00 98.50 111 MET A O 1
ATOM 916 N N . ASP A 1 112 ? 4.885 0.829 11.693 1.00 98.50 112 ASP A N 1
ATOM 917 C CA . ASP A 1 112 ? 5.853 -0.044 12.349 1.00 98.50 112 ASP A CA 1
ATOM 918 C C . ASP A 1 112 ? 6.348 -1.143 11.394 1.00 98.50 112 ASP A C 1
ATOM 920 O O . ASP A 1 112 ? 7.557 -1.312 11.237 1.00 98.50 112 ASP A O 1
ATOM 924 N N . ALA A 1 113 ? 5.447 -1.797 10.653 1.00 98.31 113 ALA A N 1
ATOM 925 C CA . ALA A 1 113 ? 5.807 -2.791 9.640 1.00 98.31 113 ALA A CA 1
ATOM 926 C C . ALA A 1 113 ? 6.717 -2.221 8.531 1.00 98.31 113 ALA A C 1
ATOM 928 O O . ALA A 1 113 ? 7.662 -2.885 8.100 1.00 98.31 113 ALA A O 1
ATOM 929 N N . LEU A 1 114 ? 6.487 -0.974 8.099 1.00 98.12 114 LEU A N 1
ATOM 930 C CA . LEU A 1 114 ? 7.348 -0.292 7.120 1.00 98.12 114 LEU A CA 1
ATOM 931 C C . LEU A 1 114 ? 8.733 0.066 7.675 1.00 98.12 114 LEU A C 1
ATOM 933 O O . LEU A 1 114 ? 9.723 0.054 6.940 1.00 98.12 114 LEU A O 1
ATOM 937 N N . ARG A 1 115 ? 8.821 0.429 8.956 1.00 97.88 115 ARG A N 1
ATOM 938 C CA . ARG A 1 115 ? 10.090 0.807 9.600 1.00 97.88 115 ARG A CA 1
ATOM 939 C C . ARG A 1 115 ? 10.909 -0.412 10.013 1.00 97.88 115 ARG A C 1
ATOM 941 O O . ARG A 1 115 ? 12.134 -0.332 10.015 1.00 97.88 115 ARG A O 1
ATOM 948 N N . ASN A 1 116 ? 10.239 -1.528 10.295 1.00 97.56 116 ASN A N 1
ATOM 949 C CA . ASN A 1 116 ? 10.828 -2.766 10.794 1.00 97.56 116 ASN A CA 1
ATOM 950 C C . ASN A 1 116 ? 10.482 -3.980 9.895 1.00 97.56 116 ASN A C 1
ATOM 952 O O . ASN A 1 116 ? 9.938 -4.972 10.381 1.00 97.56 116 ASN A O 1
ATOM 956 N N . PRO A 1 117 ? 10.816 -3.957 8.586 1.00 96.25 117 PRO A N 1
ATOM 957 C CA . PRO A 1 117 ? 10.357 -4.962 7.612 1.00 96.25 117 PRO A CA 1
ATOM 958 C C . PRO A 1 117 ? 10.934 -6.372 7.826 1.00 96.25 117 PRO A C 1
ATOM 960 O O . PRO A 1 117 ? 10.390 -7.354 7.320 1.00 96.25 117 P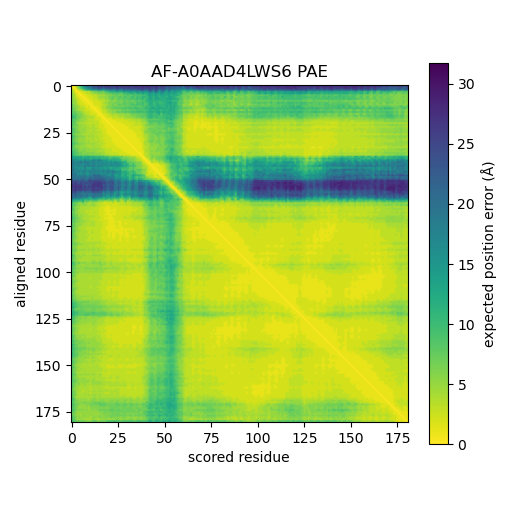RO A O 1
ATOM 963 N N . HIS A 1 118 ? 12.036 -6.486 8.570 1.00 96.69 118 HIS A N 1
ATOM 964 C CA . HIS A 1 118 ? 12.689 -7.763 8.882 1.00 96.69 118 HIS A CA 1
ATOM 965 C C . HIS A 1 118 ? 12.306 -8.315 10.260 1.00 96.69 118 HIS A C 1
ATOM 967 O O . HIS A 1 118 ? 12.769 -9.389 10.640 1.00 96.69 118 HIS A O 1
ATOM 973 N N . THR A 1 119 ? 11.468 -7.597 11.007 1.00 96.25 119 THR A N 1
ATOM 974 C CA . THR A 1 119 ? 10.951 -8.051 12.295 1.00 96.25 119 THR A CA 1
ATOM 975 C C . THR A 1 119 ? 9.643 -8.807 12.059 1.00 96.25 119 THR A C 1
ATOM 977 O O . THR A 1 119 ? 8.718 -8.224 11.486 1.00 96.25 119 THR A O 1
ATOM 980 N N . PRO A 1 120 ? 9.531 -10.083 12.477 1.00 95.50 120 PRO A N 1
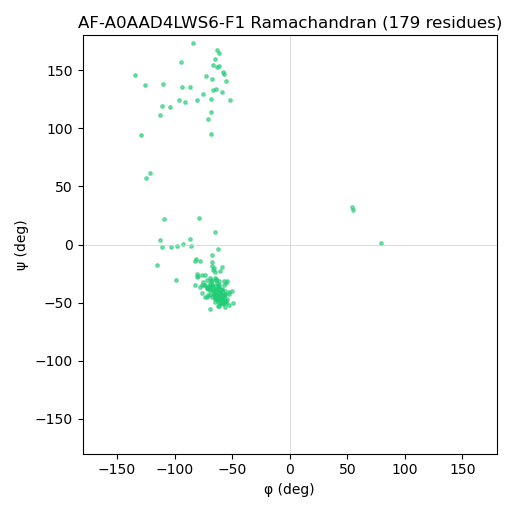ATOM 981 C CA . PRO A 1 120 ? 8.268 -10.812 12.415 1.00 95.50 120 PRO A CA 1
ATOM 982 C C . PRO A 1 120 ? 7.153 -10.059 13.148 1.00 95.50 120 PRO A C 1
ATOM 984 O O . PRO A 1 120 ? 7.394 -9.480 14.209 1.00 95.50 120 PRO A O 1
ATOM 987 N N . ARG A 1 121 ? 5.939 -10.066 12.588 1.00 96.19 121 ARG A N 1
ATOM 988 C CA . ARG A 1 121 ? 4.786 -9.428 13.234 1.00 96.19 121 ARG A CA 1
ATOM 989 C C . ARG A 1 121 ? 4.314 -10.243 14.448 1.00 96.19 121 ARG A C 1
ATOM 991 O O . ARG A 1 121 ? 4.404 -11.474 14.403 1.00 96.19 121 ARG A O 1
ATOM 998 N N . PRO A 1 122 ? 3.832 -9.595 15.525 1.00 96.25 122 PRO A N 1
ATOM 999 C CA . PRO A 1 122 ? 3.279 -10.293 16.684 1.00 96.25 122 PRO A CA 1
ATOM 1000 C C . PRO A 1 122 ? 2.119 -11.228 16.314 1.00 96.25 122 PRO A C 1
ATOM 1002 O O . PRO A 1 122 ? 1.325 -10.934 15.420 1.00 96.25 122 PRO A O 1
ATOM 1005 N N . GLU A 1 123 ? 1.991 -12.348 17.028 1.00 93.69 123 GLU A N 1
ATOM 1006 C CA . GLU A 1 123 ? 0.849 -13.250 16.861 1.00 93.69 123 GLU A CA 1
ATOM 1007 C C . GLU A 1 123 ? -0.455 -12.546 17.268 1.00 93.69 123 GLU A C 1
ATOM 1009 O O . GLU A 1 123 ? -0.519 -11.889 18.306 1.00 93.69 123 GLU A O 1
ATOM 1014 N N . GLY A 1 124 ? -1.494 -12.680 16.442 1.00 91.56 124 GLY A N 1
ATOM 1015 C CA . GLY A 1 124 ? -2.790 -12.037 16.671 1.00 91.56 124 GLY A CA 1
ATOM 1016 C C . GLY A 1 124 ? -2.851 -10.554 16.293 1.00 91.56 124 GLY A C 1
ATOM 1017 O O . GLY A 1 124 ? -3.912 -9.952 16.440 1.00 91.56 124 GLY A O 1
ATOM 1018 N N . GLU A 1 125 ? -1.764 -9.967 15.780 1.00 95.75 125 GLU A N 1
ATOM 1019 C CA . GLU A 1 125 ? -1.801 -8.613 15.223 1.00 95.75 125 GLU A CA 1
ATOM 1020 C C . GLU A 1 125 ? -2.724 -8.540 13.995 1.00 95.75 125 GLU A C 1
ATOM 1022 O O . GLU A 1 125 ? -2.928 -9.514 13.262 1.00 95.75 125 GLU A O 1
ATOM 1027 N N . TRP A 1 126 ? -3.274 -7.352 13.750 1.00 95.00 126 TRP A N 1
ATOM 1028 C CA . TRP A 1 126 ? -4.033 -7.048 12.548 1.00 95.00 126 TRP A CA 1
ATOM 1029 C C . TRP A 1 126 ? -3.269 -7.420 11.265 1.00 95.00 126 TRP A C 1
ATOM 1031 O O . TRP A 1 126 ? -2.157 -6.956 11.008 1.00 95.00 126 TRP A O 1
ATOM 1041 N N . ILE A 1 127 ? -3.908 -8.242 10.425 1.00 94.06 127 ILE A N 1
ATOM 1042 C CA . ILE A 1 127 ? -3.291 -8.929 9.278 1.00 94.06 127 ILE A CA 1
ATOM 1043 C C . ILE A 1 127 ? -2.572 -7.996 8.294 1.00 94.06 127 ILE A C 1
ATOM 1045 O O . ILE A 1 127 ? -1.569 -8.379 7.690 1.00 94.06 127 ILE A O 1
ATOM 1049 N N . VAL A 1 128 ? -3.046 -6.757 8.140 1.00 94.81 128 VAL A N 1
ATOM 1050 C CA . VAL A 1 128 ? -2.463 -5.781 7.207 1.00 94.81 128 VAL A CA 1
ATOM 1051 C C . VAL A 1 128 ? -1.049 -5.363 7.625 1.00 94.81 128 VAL A C 1
ATOM 1053 O O . VAL A 1 128 ? -0.254 -4.996 6.758 1.00 94.81 128 VAL A O 1
ATOM 1056 N N . GLY A 1 129 ? -0.680 -5.511 8.903 1.00 97.19 129 GLY A N 1
ATOM 1057 C CA . GLY A 1 129 ? 0.704 -5.369 9.357 1.00 97.19 129 GLY A CA 1
ATOM 1058 C C . GLY A 1 129 ? 1.650 -6.341 8.644 1.00 97.19 129 GLY A C 1
ATOM 1059 O O . GLY A 1 129 ? 2.667 -5.923 8.088 1.00 97.19 129 GLY A O 1
ATOM 1060 N N . GLU A 1 130 ? 1.288 -7.624 8.560 1.00 96.69 130 GLU A N 1
ATOM 1061 C CA . GLU A 1 130 ? 2.105 -8.640 7.876 1.00 96.69 130 GLU A CA 1
ATOM 1062 C C . GLU A 1 130 ? 2.078 -8.469 6.352 1.00 96.69 130 GLU A C 1
ATOM 1064 O O . GLU A 1 130 ? 3.116 -8.603 5.697 1.00 96.69 130 GLU A O 1
ATOM 1069 N N . VAL A 1 131 ? 0.929 -8.093 5.780 1.00 95.56 131 VAL A N 1
ATOM 1070 C CA . VAL A 1 131 ? 0.831 -7.765 4.347 1.00 95.56 131 VAL A CA 1
ATOM 1071 C C . VAL A 1 131 ? 1.778 -6.612 3.999 1.00 95.56 131 VAL A C 1
ATOM 1073 O O . VAL A 1 131 ? 2.550 -6.705 3.043 1.00 95.56 131 VAL A O 1
ATOM 1076 N N . THR A 1 132 ? 1.770 -5.549 4.806 1.00 97.88 132 THR A N 1
ATOM 1077 C CA . THR A 1 132 ? 2.641 -4.379 4.636 1.00 97.88 132 THR A CA 1
ATOM 1078 C C . THR A 1 132 ? 4.111 -4.756 4.779 1.00 97.88 132 THR A C 1
ATOM 1080 O O . THR A 1 132 ? 4.930 -4.344 3.954 1.00 97.88 132 THR A O 1
ATOM 1083 N N . ARG A 1 133 ? 4.450 -5.578 5.781 1.00 97.94 133 ARG A N 1
ATOM 1084 C CA . ARG A 1 133 ? 5.818 -6.054 6.011 1.00 97.94 133 ARG A CA 1
ATOM 1085 C C . ARG A 1 133 ? 6.360 -6.800 4.787 1.00 97.94 133 ARG A C 1
ATOM 1087 O O . ARG A 1 133 ? 7.435 -6.456 4.295 1.00 97.94 133 ARG A O 1
ATOM 1094 N N . GLN A 1 134 ? 5.610 -7.775 4.265 1.00 97.31 134 GLN A N 1
ATOM 1095 C CA . GLN A 1 134 ? 6.032 -8.570 3.103 1.00 97.31 134 GLN A CA 1
ATOM 1096 C C . GLN A 1 134 ? 6.133 -7.739 1.820 1.00 97.31 134 GLN A C 1
ATOM 1098 O O . GLN A 1 134 ? 7.100 -7.884 1.068 1.00 97.31 134 GLN A O 1
ATOM 1103 N N . PHE A 1 135 ? 5.170 -6.841 1.579 1.00 96.12 135 PHE A N 1
ATOM 1104 C CA . PHE A 1 135 ? 5.235 -5.891 0.465 1.00 96.12 135 PHE A CA 1
ATOM 1105 C C . PHE A 1 135 ? 6.528 -5.064 0.534 1.00 96.12 135 PHE A C 1
ATOM 1107 O O . PHE A 1 135 ? 7.248 -4.930 -0.461 1.00 96.12 135 PHE A O 1
ATOM 1114 N N . TRP A 1 136 ? 6.838 -4.513 1.707 1.00 98.00 136 TRP A N 1
ATOM 1115 C CA . TRP A 1 136 ? 7.955 -3.589 1.845 1.00 98.00 136 TRP A CA 1
ATOM 1116 C C . TRP A 1 136 ? 9.310 -4.291 1.803 1.00 98.00 136 TRP A C 1
ATOM 1118 O O . TRP A 1 136 ? 10.247 -3.784 1.183 1.00 98.00 136 TRP A O 1
ATOM 1128 N N . GLU A 1 137 ? 9.394 -5.507 2.342 1.00 97.25 137 GLU A N 1
ATOM 1129 C CA . GLU A 1 137 ? 10.561 -6.378 2.193 1.00 97.25 137 GLU A CA 1
ATOM 1130 C C . GLU A 1 137 ? 10.888 -6.661 0.714 1.00 97.25 137 GLU A C 1
ATOM 1132 O O . GLU A 1 137 ? 12.062 -6.733 0.335 1.00 97.25 137 GLU A O 1
ATOM 1137 N N . LEU A 1 138 ? 9.872 -6.773 -0.150 1.00 96.19 138 LEU A N 1
ATOM 1138 C CA . LEU A 1 138 ? 10.075 -6.859 -1.596 1.00 96.19 138 LEU A CA 1
ATOM 1139 C C . LEU A 1 138 ? 10.487 -5.506 -2.198 1.00 96.19 138 LEU A C 1
ATOM 1141 O O . LEU A 1 138 ? 11.435 -5.444 -2.986 1.00 96.19 138 LEU A O 1
ATOM 1145 N N . GLY A 1 139 ? 9.812 -4.422 -1.811 1.00 95.94 139 GLY A N 1
ATOM 1146 C CA . GLY A 1 139 ? 10.055 -3.077 -2.335 1.00 95.94 139 GLY A CA 1
ATOM 1147 C C . GLY A 1 139 ? 11.481 -2.573 -2.102 1.00 95.94 139 GLY A C 1
ATOM 1148 O O . GLY A 1 139 ? 12.113 -2.058 -3.033 1.00 95.94 139 GLY A O 1
ATOM 1149 N N . ILE A 1 140 ? 12.033 -2.808 -0.908 1.00 97.19 140 ILE A N 1
ATOM 1150 C CA . ILE A 1 140 ? 13.399 -2.411 -0.519 1.00 97.19 140 ILE A CA 1
ATOM 1151 C C . ILE A 1 140 ? 14.461 -2.980 -1.467 1.00 97.19 140 ILE A C 1
ATOM 1153 O O . ILE A 1 140 ? 15.459 -2.312 -1.732 1.00 97.19 140 ILE A O 1
ATOM 1157 N N . LYS A 1 141 ? 14.235 -4.165 -2.051 1.00 97.19 141 LYS A N 1
ATOM 1158 C CA . LYS A 1 141 ? 15.189 -4.808 -2.976 1.00 97.19 141 LYS A CA 1
ATOM 1159 C C . LYS A 1 141 ? 15.392 -4.024 -4.274 1.00 97.19 141 LYS A C 1
ATOM 1161 O O . LYS A 1 141 ? 16.415 -4.188 -4.931 1.00 97.19 141 LYS A O 1
ATOM 1166 N N . THR A 1 142 ? 14.420 -3.199 -4.666 1.00 96.44 142 THR A N 1
ATOM 1167 C CA . THR A 1 142 ? 14.445 -2.453 -5.939 1.00 96.44 142 THR A CA 1
ATOM 1168 C C . THR A 1 142 ? 14.500 -0.936 -5.759 1.00 96.44 142 THR A C 1
ATOM 1170 O O . THR A 1 142 ? 14.850 -0.218 -6.700 1.00 96.44 142 THR A O 1
ATOM 1173 N N . ALA A 1 143 ? 14.167 -0.439 -4.565 1.00 95.88 143 ALA A N 1
ATOM 1174 C CA . ALA A 1 143 ? 14.159 0.978 -4.240 1.00 95.88 143 ALA A CA 1
ATOM 1175 C C . ALA A 1 143 ? 15.540 1.455 -3.767 1.00 95.88 143 ALA A C 1
ATOM 1177 O O . ALA A 1 143 ? 16.173 0.830 -2.919 1.00 95.88 143 ALA A O 1
ATOM 1178 N N . SER A 1 144 ? 15.990 2.615 -4.255 1.00 96.88 144 SER A N 1
ATOM 1179 C CA . SER A 1 144 ? 17.201 3.249 -3.722 1.00 96.88 144 SER A CA 1
ATOM 1180 C C . SER A 1 144 ? 16.989 3.718 -2.274 1.00 96.88 144 SER A C 1
ATOM 1182 O O . SER A 1 144 ? 15.858 4.070 -1.926 1.00 96.88 144 SER A O 1
ATOM 1184 N N . PRO A 1 145 ? 18.047 3.833 -1.447 1.00 97.31 145 PRO A N 1
ATOM 1185 C CA . PRO A 1 145 ? 17.916 4.276 -0.054 1.00 97.31 145 PRO A CA 1
ATOM 1186 C C . PRO A 1 145 ? 17.152 5.601 0.097 1.00 97.31 145 PRO A C 1
ATOM 1188 O O . PRO A 1 145 ? 16.275 5.741 0.946 1.00 97.31 145 PRO A O 1
ATOM 1191 N N . GLN A 1 146 ? 17.404 6.560 -0.800 1.00 98.06 146 GLN A N 1
ATOM 1192 C CA . GLN A 1 146 ? 16.701 7.843 -0.787 1.00 98.06 146 GLN A CA 1
ATOM 1193 C C . GLN A 1 146 ? 15.212 7.707 -1.131 1.00 98.06 146 GLN A C 1
ATOM 1195 O O . GLN A 1 146 ? 14.384 8.442 -0.598 1.00 98.06 146 GLN A O 1
ATOM 1200 N N . SER A 1 147 ? 14.863 6.782 -2.029 1.00 97.12 147 SER A N 1
ATOM 1201 C CA . SER A 1 147 ? 13.466 6.513 -2.387 1.00 97.12 147 SER A CA 1
ATOM 1202 C C . SER A 1 147 ? 12.736 5.796 -1.257 1.00 97.12 147 SER A C 1
ATOM 1204 O O . SER A 1 147 ? 11.589 6.132 -0.993 1.00 97.12 147 SER A O 1
ATOM 1206 N N . GLN A 1 148 ? 13.410 4.881 -0.552 1.00 97.75 148 GLN A N 1
ATOM 1207 C CA . GLN A 1 148 ? 12.868 4.223 0.640 1.00 97.75 148 GLN A CA 1
ATOM 1208 C C . GLN A 1 148 ? 12.528 5.247 1.727 1.00 97.75 148 GLN A C 1
ATOM 1210 O O . GLN A 1 148 ? 11.404 5.261 2.225 1.00 97.75 148 GLN A O 1
ATOM 1215 N N . LYS A 1 149 ? 13.458 6.168 2.025 1.00 97.94 149 LYS A N 1
ATOM 1216 C CA . LYS A 1 149 ? 13.225 7.257 2.983 1.00 97.94 149 LYS A CA 1
ATOM 1217 C C . LYS A 1 149 ? 12.003 8.099 2.602 1.00 97.94 149 LYS A C 1
ATOM 1219 O O . LYS A 1 149 ? 11.082 8.233 3.403 1.00 97.94 149 LYS A O 1
ATOM 1224 N N . ARG A 1 150 ? 11.964 8.609 1.363 1.00 98.19 150 ARG A N 1
ATOM 1225 C CA . ARG A 1 150 ? 10.843 9.440 0.888 1.00 98.19 150 ARG A CA 1
ATOM 1226 C C . ARG A 1 150 ? 9.515 8.693 0.887 1.00 98.19 150 ARG A C 1
ATOM 1228 O O . ARG A 1 150 ? 8.488 9.298 1.177 1.00 98.19 150 ARG A O 1
ATOM 1235 N N . PHE A 1 151 ? 9.528 7.403 0.554 1.00 97.81 151 PHE A N 1
ATOM 1236 C CA . PHE A 1 151 ? 8.326 6.580 0.587 1.00 97.81 151 PHE A CA 1
ATOM 1237 C C . PHE A 1 151 ? 7.760 6.510 2.005 1.00 97.81 151 PHE A C 1
ATOM 1239 O O . PHE A 1 151 ? 6.606 6.868 2.194 1.00 97.81 151 PHE A O 1
ATOM 1246 N N . ILE A 1 152 ? 8.573 6.147 3.003 1.00 98.06 152 ILE A N 1
ATOM 1247 C CA . ILE A 1 152 ? 8.122 6.044 4.402 1.00 98.06 152 ILE A CA 1
ATOM 1248 C C . ILE A 1 152 ? 7.608 7.398 4.920 1.00 98.06 152 ILE A C 1
ATOM 1250 O O . ILE A 1 152 ? 6.582 7.448 5.595 1.00 98.06 152 ILE A O 1
ATOM 1254 N N . GLU A 1 153 ? 8.281 8.502 4.587 1.00 98.00 153 GLU A N 1
ATOM 1255 C CA . GLU A 1 153 ? 7.855 9.857 4.974 1.00 98.00 153 GLU A CA 1
ATOM 1256 C C . GLU A 1 153 ? 6.506 10.248 4.344 1.00 98.00 153 GLU A C 1
ATOM 1258 O O . GLU A 1 153 ? 5.600 10.724 5.034 1.00 98.00 153 GLU A O 1
ATOM 1263 N N . THR A 1 154 ? 6.350 10.012 3.040 1.00 97.75 154 THR A N 1
ATOM 1264 C CA . THR A 1 154 ? 5.129 10.371 2.298 1.00 97.75 154 THR A CA 1
ATOM 1265 C C . THR A 1 154 ? 3.963 9.474 2.700 1.00 97.75 154 THR A C 1
ATOM 1267 O O . THR A 1 154 ? 2.865 9.961 2.959 1.00 97.75 154 THR A O 1
ATOM 1270 N N . PHE A 1 155 ? 4.209 8.171 2.828 1.00 97.56 155 PHE A N 1
ATOM 1271 C CA . PHE A 1 155 ? 3.209 7.198 3.250 1.00 97.56 155 PHE A CA 1
ATOM 1272 C C . PHE A 1 155 ? 2.744 7.469 4.685 1.00 97.56 155 PHE A C 1
ATOM 1274 O O . PHE A 1 155 ? 1.551 7.430 4.960 1.00 97.56 155 PHE A O 1
ATOM 1281 N N . GLY A 1 156 ? 3.656 7.861 5.581 1.00 97.62 156 GLY A N 1
ATOM 1282 C CA . GLY A 1 156 ? 3.295 8.309 6.926 1.00 97.62 156 GLY A CA 1
ATOM 1283 C C . GLY A 1 156 ? 2.452 9.587 6.944 1.00 97.62 156 GLY A C 1
ATOM 1284 O O . GLY A 1 156 ? 1.637 9.760 7.844 1.00 97.62 156 GLY A O 1
ATOM 1285 N N . SER A 1 157 ? 2.618 10.474 5.959 1.00 97.25 157 SER A N 1
ATOM 1286 C CA . SER A 1 157 ? 1.775 11.669 5.821 1.00 97.25 157 SER A CA 1
ATOM 1287 C C . SER A 1 157 ? 0.366 11.300 5.350 1.00 97.25 157 SER A C 1
ATOM 1289 O O . SER A 1 157 ? -0.597 11.739 5.966 1.00 97.25 157 SER A O 1
ATOM 1291 N N . TYR A 1 158 ? 0.247 10.422 4.348 1.00 95.88 158 TYR A N 1
ATOM 1292 C CA . TYR A 1 158 ? -1.034 9.841 3.919 1.00 95.88 158 TYR A CA 1
ATOM 1293 C C . TYR A 1 158 ? -1.761 9.119 5.066 1.00 95.88 158 TYR A C 1
ATOM 1295 O O . TYR A 1 158 ? -2.945 9.331 5.297 1.00 95.88 158 TYR A O 1
ATOM 1303 N N . MET A 1 159 ? -1.048 8.314 5.851 1.00 96.38 159 MET A N 1
ATOM 1304 C CA . MET A 1 159 ? -1.661 7.583 6.960 1.00 96.38 159 MET A CA 1
ATOM 1305 C C . MET A 1 159 ? -2.255 8.512 8.027 1.00 96.38 159 MET A C 1
ATOM 1307 O O . MET A 1 159 ? -3.320 8.233 8.567 1.00 96.38 159 MET A O 1
ATOM 1311 N N . LYS A 1 160 ? -1.630 9.667 8.286 1.00 95.75 160 LYS A N 1
ATOM 1312 C CA . LYS A 1 160 ? -2.201 10.679 9.190 1.00 95.75 160 LYS A CA 1
ATOM 1313 C C . LYS A 1 160 ? -3.505 11.269 8.655 1.00 95.75 160 LYS A C 1
ATOM 1315 O O . LYS A 1 160 ? -4.403 11.541 9.444 1.00 95.75 160 LYS A O 1
ATOM 1320 N N . THR A 1 161 ? -3.627 11.454 7.339 1.00 95.25 161 THR A N 1
ATOM 1321 C CA . THR A 1 161 ? -4.874 11.966 6.750 1.00 95.25 161 THR A CA 1
ATOM 1322 C C . THR A 1 161 ? -6.007 10.951 6.866 1.00 95.25 161 THR A C 1
ATOM 1324 O O . THR A 1 161 ? -7.151 11.356 7.028 1.00 95.25 161 THR A O 1
ATOM 1327 N N . ALA A 1 162 ? -5.713 9.647 6.857 1.00 96.19 162 ALA A N 1
ATOM 1328 C CA . ALA A 1 162 ? -6.726 8.616 7.091 1.00 96.19 162 ALA A CA 1
ATOM 1329 C C . ALA A 1 162 ? -7.319 8.681 8.513 1.00 96.19 162 ALA A C 1
ATOM 1331 O O . ALA A 1 162 ? -8.529 8.538 8.676 1.00 96.19 162 ALA A O 1
ATOM 1332 N N . VAL A 1 163 ? -6.496 8.974 9.530 1.00 97.44 163 VAL A N 1
ATOM 1333 C CA . VAL A 1 163 ? -6.978 9.213 10.907 1.00 97.44 163 VAL A CA 1
ATOM 1334 C C . VAL A 1 163 ? -7.904 10.428 10.944 1.00 97.44 163 VAL A C 1
ATOM 1336 O O . VAL A 1 163 ? -9.006 10.342 11.478 1.00 97.44 163 VAL A O 1
ATOM 1339 N N . GLN A 1 164 ? -7.501 11.532 10.305 1.00 95.88 164 GLN A N 1
ATOM 1340 C CA . GLN A 1 164 ? -8.334 12.734 10.222 1.00 95.88 164 GLN A CA 1
ATOM 1341 C C . GLN A 1 164 ? -9.680 12.448 9.540 1.00 95.88 164 GLN A C 1
ATOM 1343 O O . GLN A 1 164 ? -10.720 12.854 10.048 1.00 95.88 164 GLN A O 1
ATOM 1348 N N . GLN A 1 165 ? -9.689 11.685 8.442 1.00 95.50 165 GLN A N 1
ATOM 1349 C CA . GLN A 1 165 ? -10.936 11.288 7.782 1.00 95.50 165 GLN A CA 1
ATOM 1350 C C . GLN A 1 165 ? -11.841 10.451 8.699 1.00 95.50 165 GLN A C 1
ATOM 1352 O O . GLN A 1 165 ? -13.057 10.640 8.695 1.00 95.50 165 GLN A O 1
ATOM 1357 N N . ALA A 1 166 ? -11.278 9.555 9.514 1.00 96.69 166 ALA A N 1
ATOM 1358 C CA . ALA A 1 166 ? -12.046 8.790 10.496 1.00 96.69 166 ALA A CA 1
ATOM 1359 C C . ALA A 1 166 ? -12.632 9.685 11.605 1.00 96.69 166 ALA A C 1
ATOM 1361 O O . ALA A 1 166 ? -13.796 9.514 11.989 1.00 96.69 166 ALA A O 1
ATOM 1362 N N . ALA A 1 167 ? -11.866 10.676 12.069 1.00 96.06 167 ALA A N 1
ATOM 1363 C CA . ALA A 1 167 ? -12.328 11.686 13.017 1.00 96.06 167 ALA A CA 1
ATOM 1364 C C . ALA A 1 167 ? -13.481 12.519 12.430 1.00 96.06 167 ALA A C 1
ATOM 1366 O O . ALA A 1 167 ? -14.519 12.700 13.074 1.00 96.06 167 ALA A O 1
ATOM 1367 N N . ASP A 1 168 ? -13.350 12.968 11.180 1.00 95.75 168 ASP A N 1
ATOM 1368 C CA . ASP A 1 168 ? -14.385 13.736 10.488 1.00 95.75 168 ASP A CA 1
ATOM 1369 C C . ASP A 1 168 ? -15.667 12.915 10.306 1.00 95.75 168 ASP A C 1
ATOM 1371 O O . ASP A 1 168 ? -16.757 13.402 10.620 1.00 95.75 168 ASP A O 1
ATOM 1375 N N . ARG A 1 169 ? -15.559 11.637 9.910 1.00 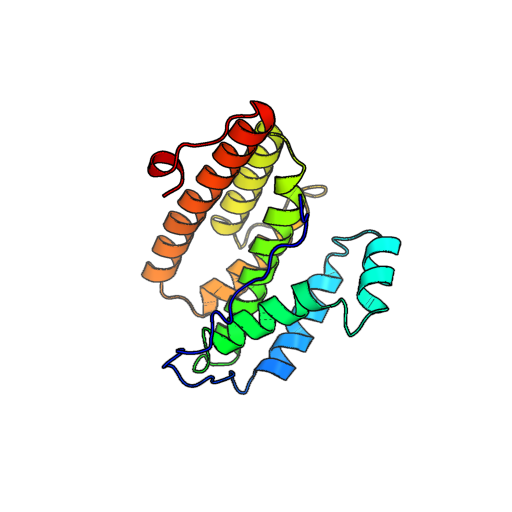95.12 169 ARG A N 1
ATOM 1376 C CA . ARG A 1 169 ? -16.710 10.717 9.833 1.00 95.12 169 ARG A CA 1
ATOM 1377 C C . ARG A 1 169 ? -17.402 10.550 11.184 1.00 95.12 169 ARG A C 1
ATOM 1379 O O . ARG A 1 169 ? -18.629 10.642 11.255 1.00 95.12 169 ARG A O 1
ATOM 1386 N N . THR A 1 170 ? -16.629 10.340 12.250 1.00 94.00 170 THR A N 1
ATOM 1387 C CA . THR A 1 170 ? -17.145 10.155 13.617 1.00 94.00 170 THR A CA 1
ATOM 1388 C C . THR A 1 170 ? -17.909 11.392 14.091 1.00 94.00 170 THR A C 1
ATOM 1390 O O . THR A 1 170 ? -19.015 11.285 14.625 1.00 94.00 170 THR A O 1
ATOM 1393 N N . ASN A 1 171 ? -17.360 12.576 13.818 1.00 94.69 171 ASN A N 1
ATOM 1394 C CA . ASN A 1 171 ? -17.939 13.858 14.213 1.00 94.69 171 ASN A CA 1
ATOM 1395 C C . ASN A 1 171 ? -18.978 14.399 13.217 1.00 94.69 171 ASN A C 1
ATOM 1397 O O . ASN A 1 171 ? -19.570 15.451 13.463 1.00 94.69 171 ASN A O 1
ATOM 1401 N N . LYS A 1 172 ? -19.229 13.685 12.109 1.00 93.94 172 LYS A N 1
ATOM 1402 C CA . LYS A 1 172 ? -20.075 14.125 10.984 1.00 93.94 172 LYS A CA 1
ATOM 1403 C C . LYS A 1 172 ? -19.648 15.486 10.428 1.00 93.94 172 LYS A C 1
ATOM 1405 O O . LYS A 1 172 ? -20.486 16.267 9.974 1.00 93.94 172 LYS A O 1
ATOM 1410 N N . ASN A 1 173 ? -18.352 15.760 10.486 1.00 95.06 173 ASN A N 1
ATOM 1411 C CA . ASN A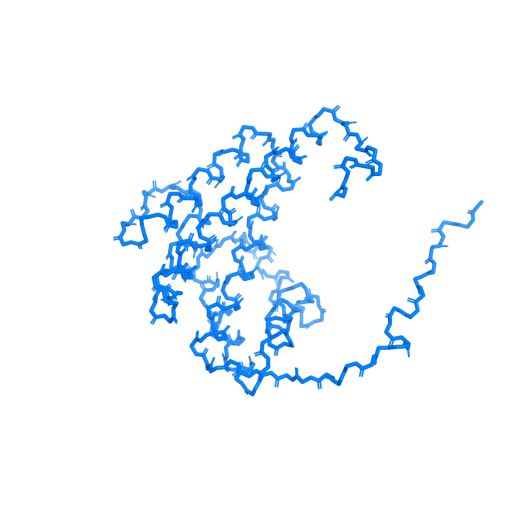 1 173 ? -17.763 16.941 9.897 1.00 95.06 173 ASN A CA 1
ATOM 1412 C C . ASN A 1 173 ? -17.688 16.750 8.378 1.00 95.06 173 ASN A C 1
ATOM 1414 O O . ASN A 1 173 ? -17.211 15.723 7.899 1.00 95.06 173 ASN A O 1
ATOM 1418 N N . ILE A 1 174 ? -18.181 17.730 7.626 1.00 94.69 174 ILE A N 1
ATOM 1419 C CA . ILE A 1 174 ? -18.060 17.761 6.168 1.00 94.69 174 ILE A CA 1
ATOM 1420 C C . ILE A 1 174 ? -17.144 18.942 5.850 1.00 94.69 174 ILE A C 1
ATOM 1422 O O . ILE A 1 174 ? -17.569 20.078 6.072 1.00 94.69 174 ILE A O 1
ATOM 1426 N N . PRO A 1 175 ? -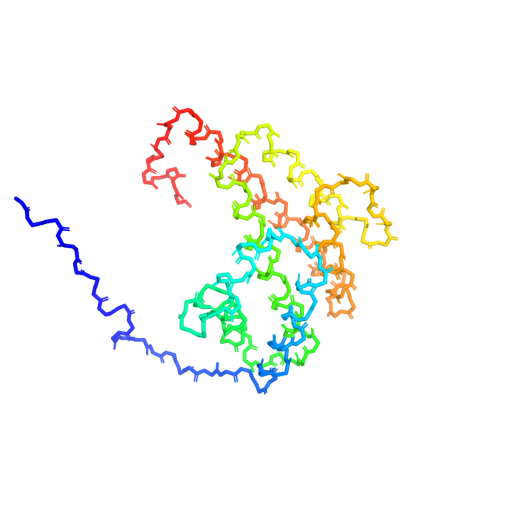15.919 18.691 5.354 1.00 92.25 175 PRO A N 1
ATOM 1427 C CA . PRO A 1 175 ? -14.977 19.752 5.034 1.00 92.25 175 PRO A CA 1
ATOM 1428 C C . PRO A 1 175 ? -15.547 20.746 4.022 1.00 92.25 175 PRO A C 1
ATOM 1430 O O . PRO A 1 175 ? -16.314 20.386 3.120 1.00 92.25 175 PRO A O 1
ATOM 1433 N N . THR A 1 176 ? -15.129 22.001 4.145 1.00 96.06 176 THR A N 1
ATOM 1434 C CA . THR A 1 176 ? -15.264 22.986 3.069 1.00 96.06 176 THR A CA 1
ATOM 1435 C C . THR A 1 176 ? -14.450 22.565 1.841 1.00 96.06 176 THR A C 1
ATOM 1437 O O . THR A 1 176 ? -13.617 21.659 1.900 1.00 96.06 176 THR A O 1
ATOM 1440 N N . ILE A 1 177 ? -14.680 23.225 0.701 1.00 94.75 177 ILE A N 1
ATOM 1441 C CA . ILE A 1 177 ? -13.913 22.947 -0.523 1.00 94.75 177 ILE A CA 1
ATOM 1442 C C . ILE A 1 177 ? -12.423 23.197 -0.264 1.00 94.75 177 ILE A C 1
ATOM 1444 O O . ILE A 1 177 ? -11.588 22.396 -0.666 1.00 94.75 177 ILE A O 1
ATOM 1448 N N . GLU A 1 178 ? -12.102 24.279 0.439 1.00 95.19 178 GLU A N 1
ATOM 1449 C CA . GLU A 1 178 ? -10.738 24.675 0.773 1.00 95.19 178 GLU A CA 1
ATOM 1450 C C . GLU A 1 178 ? -10.051 23.710 1.746 1.00 95.19 178 GLU A C 1
ATOM 1452 O O . GLU A 1 178 ? -8.842 23.553 1.671 1.00 95.19 178 GLU A O 1
ATOM 1457 N N . GLU A 1 179 ? -10.792 23.067 2.650 1.00 91.31 179 GLU A N 1
ATOM 1458 C CA . GLU A 1 179 ? -10.241 22.068 3.578 1.00 91.31 179 GLU A CA 1
ATOM 1459 C C . GLU A 1 179 ? -10.068 20.688 2.931 1.00 91.31 179 GLU A C 1
ATOM 1461 O O . GLU A 1 179 ? -9.251 19.893 3.392 1.00 91.31 179 GLU A O 1
ATOM 1466 N N . TYR A 1 180 ? -10.846 20.384 1.886 1.00 89.25 180 TYR A N 1
ATOM 1467 C CA . TYR A 1 180 ? -10.763 19.112 1.166 1.00 89.25 180 TYR A CA 1
ATOM 1468 C C . TYR A 1 180 ? -9.536 19.014 0.238 1.00 89.25 180 TYR A C 1
ATOM 1470 O O . TYR A 1 180 ? -9.028 17.909 0.032 1.00 89.25 180 TYR A O 1
ATOM 1478 N N . PHE A 1 181 ? -9.088 20.135 -0.345 1.00 85.56 181 PHE A N 1
ATOM 1479 C CA . PHE A 1 181 ? -7.978 20.207 -1.312 1.00 85.56 181 PHE A CA 1
ATOM 1480 C C . PHE A 1 181 ? -6.635 20.572 -0.669 1.00 85.56 181 PHE A C 1
ATOM 1482 O O . PHE A 1 181 ? -5.615 19.997 -1.121 1.00 85.56 181 PHE A O 1
#

Mean predicted aligned error: 5.92 Å

Radius of gyration: 18.18 Å; Cα contacts (8 Å, |Δi|>4): 131; chains: 1; bounding box: 55×42×43 Å

Organism: NCBI:txid376703

pLDDT: mean 88.38, std 14.75, range [31.77, 98.5]

InterPro domains:
  IPR008949 Isoprenoid synthase domain superfamily [G3DSA:1.10.600.10] (1-181)
  IPR008949 Isoprenoid synthase domain superfamily [SSF48576] (14-181)

Sequence (181 aa):
MSNTFYIPDVLENWKWPRRINPHYLEVKAETAAWMKSFGAFSPKVQAARDLCDFCTSHYILFRLVSSLAYPFYDKARLRTACDLMAVFLLFDEYSDVANEDEVQEMVNITMDALRNPHTPRPEGEWIVGEVTRQFWELGIKTASPQSQKRFIETFGSYMKTAVQQAADRTNKNIPTIEEYF